Protein AF-0000000082424812 (afdb_homodimer)

Solvent-accessible surface area (backbone atoms only — not comparable to full-atom values): 15544 Å² total; per-residue (Å²): 129,51,74,66,54,50,52,52,51,52,52,46,50,52,44,50,51,42,37,75,72,56,29,23,52,43,46,39,51,84,74,60,92,63,51,82,79,46,77,66,57,49,31,40,35,18,38,88,68,40,31,41,32,30,42,77,46,77,36,74,59,84,58,73,43,76,41,52,38,69,60,49,52,45,47,50,49,41,12,55,24,36,54,33,44,37,31,36,36,37,30,42,52,87,50,69,52,27,32,28,57,50,88,73,54,44,73,46,98,89,52,26,31,48,49,36,60,67,51,47,68,71,62,28,40,47,48,69,57,54,53,50,54,61,69,61,61,66,75,49,72,73,72,103,130,53,77,68,56,50,53,53,51,52,52,48,52,51,45,50,51,42,37,75,71,54,29,24,52,42,45,38,53,84,74,60,92,63,54,83,78,44,77,67,55,48,33,39,35,17,38,88,67,41,32,41,31,31,43,78,45,77,36,75,59,85,57,74,43,76,42,53,37,68,60,50,54,47,48,49,49,40,12,57,25,35,56,33,45,36,30,36,35,38,30,42,53,87,50,70,52,27,31,28,56,51,87,73,55,46,72,46,96,89,51,27,32,49,49,35,59,67,50,48,67,72,62,28,40,48,47,67,55,55,52,49,55,62,69,61,61,67,75,48,73,71,72,103

Secondary structure (DSSP, 8-state):
--HHHHHHHHHHHHHHHHHHTT-EEEE----STTTTTS---SEEEEETTEEEEEEEEEESS---EEE-HHHHHHHHHHHHHTT-EEEEEEEETTSPPEEEEGGGPEEPTTS-EEE-HHHHHHH-EEHHHHHHHHHH--GGGTT-/--HHHHHHHHHHHHHHHHHHTT-EEEE----STTTTTS---SEEEEETTEEEEEEEEEESS---EEE-HHHHHHHHHHHHHTT-EEEEEEEETTSPPEEEEGGGPEEPTTS-EEE-HHHHHHH-EEHHHHHHHHHH--GGGTT-

Foldseek 3Di:
DDPVVVQLVVLVVVQVVLVVLPWDKDAWDPDDDCCVPAPGAGMWIDDPLEIEGEHEEEEQAAFKDKAAQVNLVRSVVVQVVSVYWYWYWYDYRPDAIWIAGSVPFDADPVNITIDHPVCRVVRTDGPVVVSVCRVPPDPCVVVD/DDPVVVQLVVLVVVQVVLVVLPWDKDAWDPDDDCCVVAPGAGMWIDDPLEIEGEHEEEEQAAFKDKAAQVNLVRSVVVQVVSVYWYWYWYDYRPDAIWIAGSVPFDADPVNITIDHPVCSVVRTDGPVVVSVCRVPPDPCVVVD

Radius of gyration: 19.92 Å; Cα contacts (8 Å, |Δi|>4): 526; chains: 2; bounding box: 49×56×51 Å

InterPro domains:
  IPR002732 Holliday junction resolvase Hjc [PF01870] (10-103)
  IPR011335 Restriction endonuclease type II-like [SSF52980] (9-123)
  IPR011856 tRNA endonuclease-like domain superfamily [G3DSA:3.40.1350.10] (1-143)
  IPR014428 Crossover junction endodeoxyribonuclease Hjc, archaeal [MF_01490] (3-139)
  IPR014428 Crossover junction endodeoxyribonuclease Hjc, archaeal [NF040854] (4-135)
  IPR014428 Crossover junction endodeoxyribonuclease Hjc, archaeal [PIRSF004985] (1-137)
  IPR014428 Crossover junction endodeoxyribonuclease Hjc, archaeal [PTHR39651] (1-142)

Nearest PDB structures (foldseek):
  2wcw-assembly2_C  TM=9.095E-01  e=3.632E-12  Archaeoglobus fulgidus
  2wcw-assembly1_B  TM=9.073E-01  e=2.995E-12  Archaeoglobus fulgidus
  2eo0-assembly2_A  TM=8.929E-01  e=8.372E-12  Sulfurisphaera tokodaii str. 7
  2wcz-assembly1_B  TM=9.215E-01  e=1.231E-11  Archaeoglobus fulgidus
  2wcz-assembly1_A  TM=8.606E-01  e=4.130E-12  Archaeoglobus fulgidus

Structure (mmCIF, N/CA/C/O backbone):
data_AF-0000000082424812-model_v1
#
loop_
_entity.id
_entity.type
_entity.pdbx_description
1 polymer 'Crossover junction endodeoxyribonuclease Hjc'
#
loop_
_atom_site.group_PDB
_atom_site.id
_atom_site.type_symbol
_atom_site.label_atom_id
_atom_site.label_alt_id
_atom_site.label_comp_id
_atom_site.label_asym_id
_atom_site.label_entity_id
_atom_site.label_seq_id
_atom_site.pdbx_PDB_ins_code
_atom_site.Cartn_x
_atom_site.Cartn_y
_atom_site.Cartn_z
_atom_site.occupancy
_atom_site.B_iso_or_equiv
_atom_site.auth_seq_id
_atom_site.auth_comp_id
_atom_site.auth_asym_id
_atom_site.auth_atom_id
_atom_site.pdbx_PDB_model_num
ATOM 1 N N . MET A 1 1 ? -20.613 -10.162 -14.554 1 57.06 1 MET A N 1
ATOM 2 C CA . MET A 1 1 ? -19.456 -9.408 -14.08 1 57.06 1 MET A CA 1
ATOM 3 C C . MET A 1 1 ? -18.331 -9.433 -15.11 1 57.06 1 MET A C 1
ATOM 5 O O . MET A 1 1 ? -18.057 -10.474 -15.71 1 57.06 1 MET A O 1
ATOM 9 N N . SER A 1 2 ? -17.735 -8.296 -15.568 1 57.98 2 SER A N 1
ATOM 10 C CA . SER A 1 2 ? -16.673 -8.205 -16.564 1 57.98 2 SER A CA 1
ATOM 11 C C . SER A 1 2 ? -15.387 -8.852 -16.062 1 57.98 2 SER A C 1
ATOM 13 O O . SER A 1 2 ? -15.226 -9.074 -14.86 1 57.98 2 SER A O 1
ATOM 15 N N . HIS A 1 3 ? -14.56 -9.32 -17.001 1 60.1 3 HIS A N 1
ATOM 16 C CA . HIS A 1 3 ? -13.27 -9.896 -16.638 1 60.1 3 HIS A CA 1
ATOM 17 C C . HIS A 1 3 ? -12.516 -8.993 -15.668 1 60.1 3 HIS A C 1
ATOM 19 O O . HIS A 1 3 ? -11.897 -9.476 -14.717 1 60.1 3 HIS A O 1
ATOM 25 N N . LYS A 1 4 ? -12.577 -7.72 -15.855 1 63.32 4 LYS A N 1
ATOM 26 C CA . LYS A 1 4 ? -11.914 -6.743 -14.996 1 63.32 4 LYS A CA 1
ATOM 27 C C . LYS A 1 4 ? -12.538 -6.723 -13.603 1 63.32 4 LYS A C 1
ATOM 29 O O . LYS A 1 4 ? -11.826 -6.664 -12.599 1 63.32 4 LYS A O 1
ATOM 34 N N . ALA A 1 5 ? -13.836 -6.811 -13.614 1 66.24 5 ALA A N 1
ATOM 35 C CA . ALA A 1 5 ? -14.585 -6.791 -12.36 1 66.24 5 ALA A CA 1
ATOM 36 C C . ALA A 1 5 ? -14.294 -8.037 -11.528 1 66.24 5 ALA A C 1
ATOM 38 O O . ALA A 1 5 ? -14.188 -7.962 -10.302 1 66.24 5 ALA A O 1
ATOM 39 N N . LYS A 1 6 ? -14.101 -9.143 -12.292 1 69.54 6 LYS A N 1
ATOM 40 C CA . LYS A 1 6 ? -13.796 -10.389 -11.595 1 69.54 6 LYS A CA 1
ATOM 41 C C . LYS A 1 6 ? -12.409 -10.338 -10.959 1 69.54 6 LYS A C 1
ATOM 43 O O . LYS A 1 6 ? -12.23 -10.758 -9.815 1 69.54 6 LYS A O 1
ATOM 48 N N . GLY A 1 7 ? -11.478 -9.821 -11.653 1 76.93 7 GLY A N 1
ATOM 49 C CA . GLY A 1 7 ? -10.132 -9.657 -11.126 1 76.93 7 GLY A CA 1
ATOM 50 C C . GLY A 1 7 ? -10.081 -8.795 -9.879 1 76.93 7 GLY A C 1
ATOM 51 O O . GLY A 1 7 ? -9.46 -9.171 -8.883 1 76.93 7 GLY A O 1
ATOM 52 N N . SER A 1 8 ? -10.842 -7.745 -9.912 1 81.6 8 SER A N 1
ATOM 53 C CA . SER A 1 8 ? -10.869 -6.824 -8.781 1 81.6 8 SER A CA 1
ATOM 54 C C . SER A 1 8 ? -11.503 -7.474 -7.555 1 81.6 8 SER A C 1
ATOM 56 O O . SER A 1 8 ? -11.073 -7.23 -6.425 1 81.6 8 SER A O 1
ATOM 58 N N . SER A 1 9 ? -12.434 -8.35 -7.781 1 88.33 9 SER A N 1
ATOM 59 C CA . SER A 1 9 ? -13.1 -9.042 -6.683 1 88.33 9 SER A CA 1
ATOM 60 C C . SER A 1 9 ? -12.15 -10.005 -5.979 1 88.33 9 SER A C 1
ATOM 62 O O . SER A 1 9 ? -12.157 -10.106 -4.75 1 88.33 9 SER A O 1
ATOM 64 N N . TYR A 1 10 ? -11.325 -10.665 -6.773 1 93.47 10 TYR A N 1
ATOM 65 C CA . TYR A 1 10 ? -10.383 -11.609 -6.182 1 93.47 10 TYR A CA 1
ATOM 66 C C . TYR A 1 10 ? -9.279 -10.879 -5.428 1 93.47 10 TYR A C 1
ATOM 68 O O . TYR A 1 10 ? -8.847 -11.324 -4.362 1 93.47 10 TYR A O 1
ATOM 76 N N . GLU A 1 11 ? -8.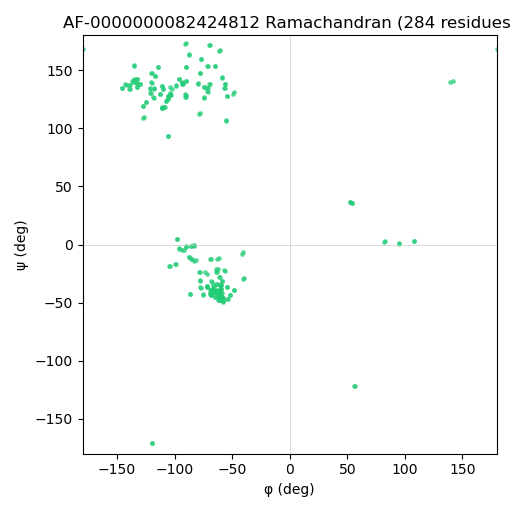843 -9.711 -5.952 1 93.42 11 GLU A N 1
ATOM 77 C CA . GLU A 1 11 ? -7.879 -8.888 -5.226 1 93.42 11 GLU A CA 1
ATOM 78 C C . GLU A 1 11 ? -8.426 -8.47 -3.864 1 93.42 11 GLU A C 1
ATOM 80 O O . GLU A 1 11 ? -7.713 -8.523 -2.86 1 93.42 11 GLU A O 1
ATOM 85 N N . ARG A 1 12 ? -9.649 -8.188 -3.877 1 92.97 12 ARG A N 1
ATOM 86 C CA . ARG A 1 12 ? -10.284 -7.75 -2.638 1 92.97 12 ARG A CA 1
ATOM 87 C C . ARG A 1 12 ? -10.368 -8.893 -1.633 1 92.97 12 ARG A C 1
ATOM 89 O O . ARG A 1 12 ? -10.122 -8.698 -0.441 1 92.97 12 ARG A O 1
ATOM 96 N N . LYS A 1 13 ? -10.711 -10.013 -2.095 1 94.07 13 LYS A N 1
ATOM 97 C CA . LYS A 1 13 ? -10.809 -11.176 -1.218 1 94.07 13 LYS A CA 1
ATOM 98 C C . LYS A 1 13 ? -9.46 -11.499 -0.58 1 94.07 13 LYS A C 1
ATOM 100 O O . LYS A 1 13 ? -9.383 -11.758 0.622 1 94.07 13 LYS A O 1
ATOM 105 N N . ILE A 1 14 ? -8.43 -11.451 -1.391 1 96.8 14 ILE A N 1
ATOM 106 C CA . ILE A 1 14 ? -7.096 -11.718 -0.863 1 96.8 14 ILE A CA 1
ATOM 107 C C . ILE A 1 14 ? -6.709 -10.631 0.137 1 96.8 14 ILE A C 1
ATOM 109 O O . ILE A 1 14 ? -6.204 -10.929 1.222 1 96.8 14 ILE A O 1
ATOM 113 N N . ALA A 1 15 ? -6.955 -9.412 -0.21 1 95.58 15 ALA A N 1
ATOM 114 C CA . ALA A 1 15 ? -6.623 -8.292 0.667 1 95.58 15 ALA A CA 1
ATOM 115 C C . ALA A 1 15 ? -7.356 -8.404 2.001 1 95.58 15 ALA A C 1
ATOM 117 O O . ALA A 1 15 ? -6.763 -8.197 3.062 1 95.58 15 ALA A O 1
ATOM 118 N N . ASN A 1 16 ? -8.625 -8.739 1.947 1 94.86 16 ASN A N 1
ATOM 119 C CA . ASN A 1 16 ? -9.402 -8.908 3.17 1 94.86 16 ASN A CA 1
ATOM 120 C C . ASN A 1 16 ? -8.853 -10.042 4.031 1 94.86 16 ASN A C 1
ATOM 122 O O . ASN A 1 16 ? -8.766 -9.913 5.253 1 94.86 16 ASN A O 1
ATOM 126 N N . TYR A 1 17 ? -8.57 -11.101 3.348 1 96.88 17 TYR A N 1
ATOM 127 C CA . TYR A 1 17 ? -7.993 -12.23 4.069 1 96.88 17 TYR A CA 1
ATOM 128 C C . TYR A 1 17 ? -6.706 -11.826 4.778 1 96.88 17 TYR A C 1
ATOM 130 O O . TYR A 1 17 ? -6.533 -12.101 5.968 1 96.88 17 TYR A O 1
ATOM 138 N N . LEU A 1 18 ? -5.758 -11.163 4.107 1 97.59 18 LEU A N 1
ATOM 139 C CA . LEU A 1 18 ? -4.482 -10.753 4.682 1 97.59 18 LEU A CA 1
ATOM 140 C C . LEU A 1 18 ? -4.695 -9.777 5.835 1 97.59 18 LEU A C 1
ATOM 142 O O . LEU A 1 18 ? -4.008 -9.856 6.856 1 97.59 18 LEU A O 1
ATOM 146 N N . TRP A 1 19 ? -5.613 -8.9 5.685 1 96.58 19 TRP A N 1
ATOM 147 C CA . TRP A 1 19 ? -5.941 -7.978 6.767 1 96.58 19 TRP A CA 1
ATOM 148 C C . TRP A 1 19 ? -6.402 -8.737 8.007 1 96.58 19 TRP A C 1
ATOM 150 O O . TRP A 1 19 ? -5.954 -8.451 9.12 1 96.58 19 TRP A O 1
ATOM 160 N N . GLU A 1 20 ? -7.286 -9.68 7.786 1 96.55 20 GLU A N 1
ATOM 161 C CA . GLU A 1 20 ? -7.797 -10.487 8.89 1 96.55 20 GLU A CA 1
ATOM 162 C C . GLU A 1 20 ? -6.675 -11.269 9.567 1 96.55 20 GLU A C 1
ATOM 164 O O . GLU A 1 20 ? -6.749 -11.562 10.762 1 96.55 20 GLU A O 1
ATOM 169 N N . GLU A 1 21 ? -5.67 -11.557 8.801 1 97.32 21 GLU A N 1
ATOM 170 C CA . GLU A 1 21 ? -4.539 -12.311 9.333 1 97.32 21 GLU A CA 1
ATOM 171 C C . GLU A 1 21 ? -3.526 -11.387 10.002 1 97.32 21 GLU A C 1
ATOM 173 O O . GLU A 1 21 ? -2.473 -11.838 10.459 1 97.32 21 GLU A O 1
ATOM 178 N N . GLY A 1 22 ? -3.755 -10.077 10.004 1 97.1 22 GLY A N 1
ATOM 179 C CA . GLY A 1 22 ? -2.94 -9.167 10.794 1 97.1 22 GLY A CA 1
ATOM 180 C C . GLY A 1 22 ? -2.009 -8.316 9.952 1 97.1 22 GLY A C 1
ATOM 181 O O . GLY A 1 22 ? -1.235 -7.518 10.486 1 97.1 22 GLY A O 1
ATOM 182 N N . PHE A 1 23 ? -2.082 -8.447 8.618 1 98.29 23 PHE A N 1
ATOM 183 C CA . PHE A 1 23 ? -1.242 -7.643 7.738 1 98.29 23 PHE A CA 1
ATOM 184 C C . PHE A 1 23 ? -1.792 -6.228 7.608 1 98.29 23 PHE A C 1
ATOM 186 O O . PHE A 1 23 ? -3.005 -6.019 7.682 1 98.29 23 PHE A O 1
ATOM 193 N N . ALA A 1 24 ? -0.907 -5.249 7.449 1 98 24 ALA A N 1
ATOM 194 C CA . ALA A 1 24 ? -1.283 -4.019 6.755 1 98 24 ALA A CA 1
ATOM 195 C C . ALA A 1 24 ? -1.379 -4.248 5.249 1 98 24 ALA A C 1
ATOM 197 O O . ALA A 1 24 ? -0.443 -4.76 4.631 1 98 24 ALA A O 1
ATOM 198 N N . VAL A 1 25 ? -2.506 -3.897 4.659 1 97.09 25 VAL A N 1
ATOM 199 C CA . VAL A 1 25 ? -2.688 -4.322 3.275 1 97.09 25 VAL A CA 1
ATOM 200 C C . VAL A 1 25 ? -3.314 -3.189 2.465 1 97.09 25 VAL A C 1
ATOM 202 O O . VAL A 1 25 ? -4.233 -2.514 2.936 1 97.09 25 VAL A O 1
ATOM 205 N N . LEU A 1 26 ? -2.804 -2.989 1.268 1 95.7 26 LEU A N 1
ATOM 206 C CA . LEU A 1 26 ? -3.375 -2.05 0.309 1 95.7 26 LEU A CA 1
ATOM 207 C C . LEU A 1 26 ? -3.495 -2.688 -1.072 1 95.7 26 LEU A C 1
ATOM 209 O O . LEU A 1 26 ? -2.613 -3.441 -1.49 1 95.7 26 LEU A O 1
ATOM 213 N N . ARG A 1 27 ? -4.579 -2.313 -1.684 1 94.05 27 ARG A N 1
ATOM 214 C CA . ARG A 1 27 ? -4.716 -2.632 -3.101 1 94.05 27 ARG A CA 1
ATOM 215 C C . ARG A 1 27 ? -4.29 -1.454 -3.971 1 94.05 27 ARG A C 1
ATOM 217 O O . ARG A 1 27 ? -4.513 -0.296 -3.61 1 94.05 27 ARG A O 1
ATOM 224 N N . GLY A 1 28 ? -3.654 -1.82 -5.061 1 89.63 28 GLY A N 1
ATOM 225 C CA . GLY A 1 28 ? -3.324 -0.778 -6.02 1 89.63 28 GLY A CA 1
ATOM 226 C C . GLY A 1 28 ? -4.535 -0.243 -6.761 1 89.63 28 GLY A C 1
ATOM 227 O O . GLY A 1 28 ? -5.375 -1.015 -7.227 1 89.63 28 GLY A O 1
ATOM 228 N N . CYS A 1 29 ? -4.656 1.049 -6.834 1 80.33 29 CYS A N 1
ATOM 229 C CA . CYS A 1 29 ? -5.734 1.675 -7.59 1 80.33 29 CYS A CA 1
ATOM 230 C C . CYS A 1 29 ? -5.422 1.681 -9.082 1 80.33 29 CYS A C 1
ATOM 232 O O . CYS A 1 29 ? -4.356 2.14 -9.496 1 80.33 29 CYS A O 1
ATOM 234 N N . SER A 1 30 ? -6.118 0.981 -9.823 1 64.1 30 SER A N 1
ATOM 235 C CA . SER A 1 30 ? -5.887 0.875 -11.259 1 64.1 30 SER A CA 1
ATOM 236 C C . SER A 1 30 ? -6.321 2.144 -11.985 1 64.1 30 SER A C 1
ATOM 238 O O . SER A 1 30 ? -6.011 2.328 -13.164 1 64.1 30 SER A O 1
ATOM 240 N N . SER A 1 31 ? -7.22 2.824 -11.309 1 58.48 31 SER A N 1
ATOM 241 C CA . SER A 1 31 ? -7.819 3.948 -12.02 1 58.48 31 SER A CA 1
ATOM 242 C C . SER A 1 31 ? -7.251 5.277 -11.532 1 58.48 31 SER A C 1
ATOM 244 O O . SER A 1 31 ? -6.635 5.341 -10.466 1 58.48 31 SER A O 1
ATOM 246 N N . GLY A 1 32 ? -6.886 6.252 -12.457 1 53.36 32 GLY A N 1
ATOM 247 C CA . GLY A 1 32 ? -6.553 7.648 -12.221 1 53.36 32 GLY A CA 1
ATOM 248 C C . GLY A 1 32 ? -5.385 8.133 -13.059 1 53.36 32 GLY A C 1
ATOM 249 O O . GLY A 1 32 ? -4.607 7.328 -13.574 1 53.36 32 GLY A O 1
ATOM 250 N N . GLY A 1 33 ? -5.452 9.256 -13.532 1 49.92 33 GLY A N 1
ATOM 251 C CA . GLY A 1 33 ? -4.584 9.917 -14.494 1 49.92 33 GLY A CA 1
ATOM 252 C C . GLY A 1 33 ? -3.112 9.626 -14.268 1 49.92 33 GLY A C 1
ATOM 253 O O . GLY A 1 33 ? -2.29 9.825 -15.165 1 49.92 33 GLY A O 1
ATOM 254 N N . GLY A 1 34 ? -2.576 9.34 -13.072 1 49.11 34 GLY A N 1
ATOM 255 C CA . GLY A 1 34 ? -1.164 9.277 -12.728 1 49.11 34 GLY A CA 1
ATOM 256 C C . GLY A 1 34 ? -0.587 7.878 -12.828 1 49.11 34 GLY A C 1
ATOM 257 O O . GLY A 1 34 ? 0.594 7.667 -12.549 1 49.11 34 GLY A O 1
ATOM 258 N N . VAL A 1 35 ? -1.525 6.817 -13.148 1 54.44 35 VAL A N 1
ATOM 259 C CA . VAL A 1 35 ? -1.115 5.417 -13.177 1 54.44 35 VAL A CA 1
ATOM 260 C C . VAL A 1 35 ? -0.075 5.206 -14.274 1 54.44 35 VAL A C 1
ATOM 262 O O . VAL A 1 35 ? 0.813 4.36 -14.142 1 54.44 35 VAL A O 1
ATOM 265 N N . ARG A 1 36 ? 0.012 6.246 -15.083 1 62.6 36 ARG A N 1
ATOM 266 C CA . ARG A 1 36 ? 0.956 6.024 -16.174 1 62.6 36 ARG A CA 1
ATOM 267 C C . ARG A 1 36 ? 2.389 6.28 -15.719 1 62.6 36 ARG A C 1
ATOM 269 O O . ARG A 1 36 ? 3.337 5.776 -16.324 1 62.6 36 ARG A O 1
ATOM 276 N N . ARG A 1 37 ? 2.5 6.919 -14.541 1 72.71 37 ARG A N 1
ATOM 277 C CA . ARG A 1 37 ? 3.849 7.346 -14.184 1 72.71 37 ARG A CA 1
ATOM 278 C C . ARG A 1 37 ? 4.492 6.369 -13.205 1 72.71 37 ARG A C 1
ATOM 280 O O . ARG A 1 37 ? 5.719 6.301 -13.104 1 72.71 37 ARG A O 1
ATOM 287 N N . ARG A 1 38 ? 3.594 5.547 -12.615 1 82.76 38 ARG A N 1
ATOM 288 C CA . ARG A 1 38 ? 4.131 4.631 -11.614 1 82.76 38 ARG A CA 1
ATOM 289 C C . ARG A 1 38 ? 3.557 3.229 -11.791 1 82.76 38 ARG A C 1
ATOM 291 O O . ARG A 1 38 ? 2.435 3.069 -12.275 1 82.76 38 ARG A O 1
ATOM 298 N N . TYR A 1 39 ? 4.365 2.288 -11.582 1 88.2 39 TYR A N 1
ATOM 299 C CA . TYR A 1 39 ? 3.819 0.937 -11.505 1 88.2 39 TYR A CA 1
ATOM 300 C C . TYR A 1 39 ? 2.991 0.755 -10.239 1 88.2 39 TYR A C 1
ATOM 302 O O . TYR A 1 39 ? 3.373 1.228 -9.166 1 88.2 39 TYR A O 1
ATOM 310 N N . VAL A 1 40 ? 1.948 0.126 -10.404 1 92.76 40 VAL A N 1
ATOM 311 C CA . VAL A 1 40 ? 1.055 -0.159 -9.286 1 92.76 40 VAL A CA 1
ATOM 312 C C . VAL A 1 40 ? 0.76 -1.656 -9.229 1 92.76 40 VAL A C 1
ATOM 314 O O . VAL A 1 40 ? 0.036 -2.185 -10.076 1 92.76 40 VAL A O 1
ATOM 317 N N . PRO A 1 41 ? 1.31 -2.318 -8.229 1 95.39 41 PRO A N 1
ATOM 318 C CA . PRO A 1 41 ? 0.942 -3.727 -8.075 1 95.39 41 PRO A CA 1
ATOM 319 C C . PRO A 1 41 ? -0.505 -3.913 -7.622 1 95.39 41 PRO A C 1
ATOM 321 O O . PRO A 1 41 ? -1.17 -2.941 -7.254 1 95.39 41 PRO A O 1
ATOM 324 N N . ASP A 1 42 ? -0.933 -5.139 -7.631 1 95.48 42 ASP A N 1
ATOM 325 C CA . ASP A 1 42 ? -2.317 -5.409 -7.255 1 95.48 42 ASP A CA 1
ATOM 326 C C . ASP A 1 42 ? -2.508 -5.293 -5.744 1 95.48 42 ASP A C 1
ATOM 328 O O . ASP A 1 42 ? -3.501 -4.728 -5.28 1 95.48 42 ASP A O 1
ATOM 332 N N . ILE A 1 43 ? -1.543 -5.854 -4.983 1 96.74 43 ILE A N 1
ATOM 333 C CA . ILE A 1 43 ? -1.638 -5.87 -3.527 1 96.74 43 ILE A CA 1
ATOM 334 C C . ILE A 1 43 ? -0.254 -5.659 -2.917 1 96.74 43 ILE A C 1
ATOM 336 O O . ILE A 1 43 ? 0.732 -6.233 -3.386 1 96.74 43 ILE A O 1
ATOM 340 N N . VAL A 1 44 ? -0.134 -4.896 -1.937 1 98.19 44 VAL A N 1
ATOM 341 C CA . VAL A 1 44 ? 1.017 -4.823 -1.044 1 98.19 44 VAL A CA 1
ATOM 342 C C . VAL A 1 44 ? 0.58 -5.122 0.388 1 98.19 44 VAL A C 1
ATOM 344 O O . VAL A 1 44 ? -0.416 -4.573 0.867 1 98.19 44 VAL A O 1
ATOM 347 N N . ALA A 1 45 ? 1.278 -5.998 1.038 1 98.43 45 ALA A N 1
ATOM 348 C CA . ALA A 1 45 ? 0.965 -6.398 2.408 1 98.43 45 ALA A CA 1
ATOM 349 C C . ALA A 1 45 ? 2.23 -6.479 3.258 1 98.43 45 ALA A C 1
ATOM 351 O O . ALA A 1 45 ? 3.27 -6.948 2.792 1 98.43 45 ALA A O 1
ATOM 352 N N . THR A 1 46 ? 2.146 -6.042 4.464 1 98.39 46 THR A N 1
ATOM 353 C CA . THR A 1 46 ? 3.302 -6.04 5.354 1 98.39 46 THR A CA 1
ATOM 354 C C . THR A 1 46 ? 2.934 -6.611 6.72 1 98.39 46 THR A C 1
ATOM 356 O O . THR A 1 46 ? 1.872 -6.299 7.264 1 98.39 46 THR A O 1
ATOM 359 N N . ILE A 1 47 ? 3.819 -7.459 7.201 1 97.66 47 ILE A N 1
ATOM 360 C CA . ILE A 1 47 ? 3.7 -7.955 8.568 1 97.66 47 ILE A CA 1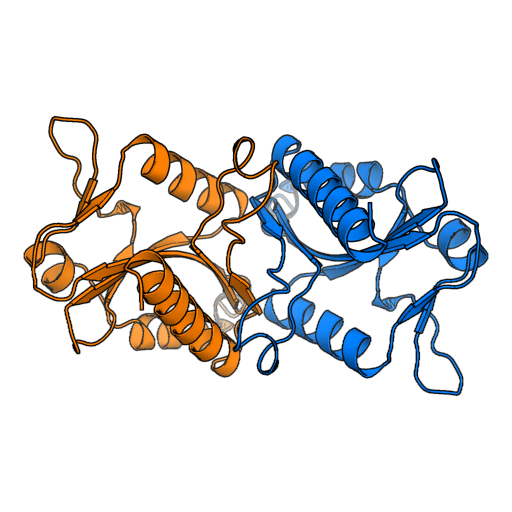
ATOM 361 C C . ILE A 1 47 ? 5.091 -8.162 9.164 1 97.66 47 ILE A C 1
ATOM 363 O O . ILE A 1 47 ? 5.989 -8.679 8.496 1 97.66 47 ILE A O 1
ATOM 367 N N . ASN A 1 48 ? 5.269 -7.701 10.399 1 95.03 48 ASN A N 1
ATOM 368 C CA . ASN A 1 48 ? 6.513 -7.936 11.124 1 95.03 48 ASN A CA 1
ATOM 369 C C . ASN A 1 48 ? 7.726 -7.467 10.325 1 95.03 48 ASN A C 1
ATOM 371 O O . ASN A 1 48 ? 8.743 -8.161 10.268 1 95.03 48 ASN A O 1
ATOM 375 N N . GLY A 1 49 ? 7.503 -6.398 9.624 1 95.2 49 GLY A N 1
ATOM 376 C CA . GLY A 1 49 ? 8.608 -5.803 8.889 1 95.2 49 GLY A CA 1
ATOM 377 C C . GLY A 1 49 ? 8.862 -6.47 7.551 1 95.2 49 GLY A C 1
ATOM 378 O O . GLY A 1 49 ? 9.797 -6.104 6.836 1 95.2 49 GLY A O 1
ATOM 379 N N . LYS A 1 50 ? 8.046 -7.441 7.189 1 97.33 50 LYS A N 1
ATOM 380 C CA . LYS A 1 50 ? 8.166 -8.129 5.907 1 97.33 50 LYS A CA 1
ATOM 381 C C . LYS A 1 50 ? 7.087 -7.667 4.932 1 97.33 50 LYS A C 1
ATOM 383 O O . LYS A 1 50 ? 5.901 -7.66 5.267 1 97.33 50 LYS A O 1
ATOM 388 N N . THR A 1 51 ? 7.503 -7.319 3.76 1 98.47 51 THR A N 1
ATOM 389 C CA . THR A 1 51 ? 6.568 -6.77 2.784 1 98.47 51 THR A CA 1
ATOM 390 C C . THR A 1 51 ? 6.389 -7.728 1.61 1 98.47 51 THR A C 1
ATOM 392 O O . THR A 1 51 ? 7.37 -8.193 1.026 1 98.47 51 THR A O 1
ATOM 395 N N . LEU A 1 52 ? 5.131 -8.005 1.303 1 98.77 52 LEU A N 1
ATOM 396 C CA . LEU A 1 52 ? 4.744 -8.78 0.129 1 98.77 52 LEU A CA 1
ATOM 397 C C . LEU A 1 52 ? 4.21 -7.869 -0.972 1 98.77 52 LEU A C 1
ATOM 399 O O . LEU A 1 52 ? 3.345 -7.027 -0.72 1 98.77 52 LEU A O 1
ATOM 403 N N . VAL A 1 53 ? 4.708 -7.994 -2.148 1 98.75 53 VAL A N 1
ATOM 404 C CA . VAL A 1 53 ? 4.187 -7.348 -3.349 1 98.75 53 VAL A CA 1
ATOM 405 C C . VAL A 1 53 ? 3.579 -8.397 -4.277 1 98.75 53 VAL A C 1
ATOM 407 O O . VAL A 1 53 ? 4.289 -9.262 -4.795 1 98.75 53 VAL A O 1
ATOM 410 N N . ILE A 1 54 ? 2.244 -8.3 -4.54 1 98.68 54 ILE A N 1
ATOM 411 C CA . ILE A 1 54 ? 1.565 -9.457 -5.112 1 98.68 54 ILE A CA 1
ATOM 412 C C . ILE A 1 54 ? 0.864 -9.056 -6.408 1 98.68 54 ILE A C 1
ATOM 414 O O . ILE A 1 54 ? 0.075 -8.108 -6.427 1 98.68 54 ILE A O 1
ATOM 418 N N . GLU A 1 55 ? 1.175 -9.681 -7.463 1 97.78 55 GLU A N 1
ATOM 419 C CA . GLU A 1 55 ? 0.399 -9.695 -8.699 1 97.78 55 GLU A CA 1
ATOM 420 C C . GLU A 1 55 ? -0.609 -10.841 -8.704 1 97.78 55 GLU A C 1
ATOM 422 O O . GLU A 1 55 ? -0.245 -11.996 -8.476 1 97.78 55 GLU A O 1
ATOM 427 N N . VAL A 1 56 ? -1.888 -10.562 -8.955 1 97.6 56 VAL A N 1
ATOM 428 C CA . VAL A 1 56 ? -2.95 -11.554 -8.828 1 97.6 56 VAL A CA 1
ATOM 429 C C . VAL A 1 56 ? -3.414 -11.994 -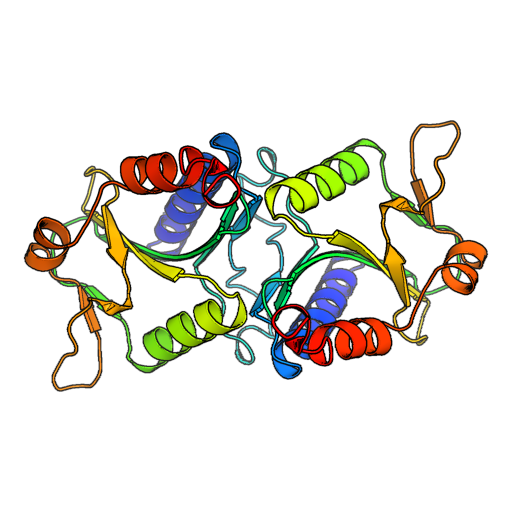10.215 1 97.6 56 VAL A C 1
ATOM 431 O O . VAL A 1 56 ? -3.742 -11.159 -11.061 1 97.6 56 VAL A O 1
ATOM 434 N N . LYS A 1 57 ? -3.447 -13.291 -10.475 1 96.83 57 LYS A N 1
ATOM 435 C CA . LYS A 1 57 ? -3.878 -13.877 -11.741 1 96.83 57 LYS A CA 1
ATOM 436 C C . LYS A 1 57 ? -4.949 -14.941 -11.518 1 96.83 57 LYS A C 1
ATOM 438 O O . LYS A 1 57 ? -4.717 -15.924 -10.811 1 96.83 57 LYS A O 1
ATOM 443 N N . TYR A 1 58 ? -6.046 -14.722 -12.06 1 95.77 58 TYR A N 1
ATOM 444 C CA . TYR A 1 58 ? -7.138 -15.688 -12.03 1 95.77 58 TYR A CA 1
ATOM 445 C C . TYR A 1 58 ? -7.506 -16.139 -13.438 1 95.77 58 TYR A C 1
ATOM 447 O O . TYR A 1 58 ? -7.585 -15.321 -14.358 1 95.77 58 TYR A O 1
ATOM 455 N N . ARG A 1 59 ? -7.652 -17.394 -13.563 1 94.83 59 ARG A N 1
ATOM 456 C CA . ARG A 1 59 ? -8.21 -17.977 -14.779 1 94.83 59 ARG A CA 1
ATOM 457 C C . ARG A 1 59 ? -9.278 -19.014 -14.448 1 94.83 59 ARG A C 1
ATOM 459 O O . ARG A 1 59 ? -9.11 -19.812 -13.524 1 94.83 59 ARG A O 1
ATOM 466 N N . ALA A 1 60 ? -10.369 -19.006 -15.229 1 94.82 60 ALA A N 1
ATOM 467 C CA . ALA A 1 60 ? -11.449 -19.961 -14.998 1 94.82 60 ALA A CA 1
ATOM 468 C C . ALA A 1 60 ? -10.986 -21.39 -15.269 1 94.82 60 ALA A C 1
ATOM 470 O O . ALA A 1 60 ? -11.366 -22.319 -14.552 1 94.82 60 ALA A O 1
ATOM 471 N N . ARG A 1 61 ? -10.18 -21.545 -16.322 1 95.87 61 ARG A N 1
ATOM 472 C CA . ARG A 1 61 ? -9.645 -22.852 -16.692 1 95.87 61 ARG A CA 1
ATOM 473 C C . A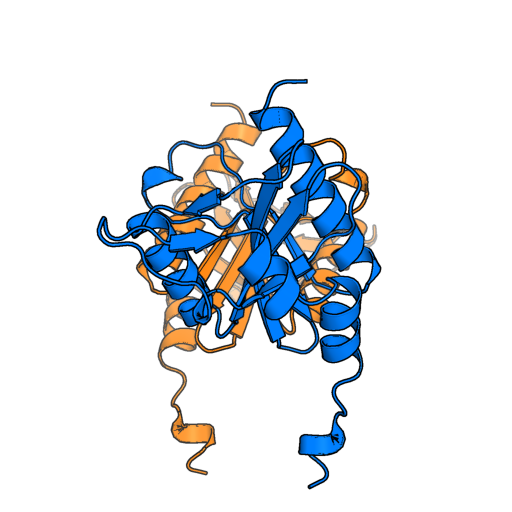RG A 1 61 ? -8.121 -22.853 -16.648 1 95.87 61 ARG A C 1
ATOM 475 O O . ARG A 1 61 ? -7.485 -21.846 -16.965 1 95.87 61 ARG A O 1
ATOM 482 N N . GLU A 1 62 ? -7.671 -23.995 -16.309 1 96.34 62 GLU A N 1
ATOM 483 C CA . GLU A 1 62 ? -6.221 -24.144 -16.23 1 96.34 62 GLU A CA 1
ATOM 484 C C . GLU A 1 62 ? -5.556 -23.785 -17.556 1 96.34 62 GLU A C 1
ATOM 486 O O . GLU A 1 62 ? -6.055 -24.144 -18.624 1 96.34 62 GLU A O 1
ATOM 491 N N . GLY A 1 63 ? -4.507 -23.039 -17.609 1 97.22 63 GLY A N 1
ATOM 492 C CA . GLY A 1 63 ? -3.733 -22.613 -18.764 1 97.22 63 GLY A CA 1
ATOM 493 C C . GLY A 1 63 ? -2.555 -21.728 -18.4 1 97.22 63 GLY A C 1
ATOM 494 O O . GLY A 1 63 ? -2.395 -21.345 -17.239 1 97.22 63 GLY A O 1
ATOM 495 N N . THR A 1 64 ? -1.749 -21.555 -19.383 1 97.15 64 THR A N 1
ATOM 496 C CA . THR A 1 64 ? -0.573 -20.719 -19.167 1 97.15 64 THR A CA 1
ATOM 497 C C . THR A 1 64 ? -0.961 -19.244 -19.111 1 97.15 64 THR A C 1
ATOM 499 O O . THR A 1 64 ? -1.767 -18.778 -19.918 1 97.15 64 THR A O 1
ATOM 502 N N . ILE A 1 65 ? -0.409 -18.501 -18.147 1 96.53 65 ILE A N 1
ATOM 503 C CA . ILE A 1 65 ? -0.577 -17.058 -18.018 1 96.53 65 ILE A CA 1
ATOM 504 C C . ILE A 1 65 ? 0.746 -16.356 -18.318 1 96.53 65 ILE A C 1
ATOM 506 O O . ILE A 1 65 ? 1.803 -16.781 -17.847 1 96.53 65 ILE A O 1
ATOM 510 N N . TYR A 1 66 ? 0.666 -15.316 -19.065 1 96.92 66 TYR A N 1
ATOM 511 C CA . TYR A 1 66 ? 1.874 -14.571 -19.401 1 96.92 66 TYR A CA 1
ATOM 512 C C . TYR A 1 66 ? 1.886 -13.211 -18.713 1 96.92 66 TYR A C 1
ATOM 514 O O . TYR A 1 66 ? 0.858 -12.532 -18.649 1 96.92 66 TYR A O 1
ATOM 522 N N . ILE A 1 67 ? 2.953 -12.898 -18.167 1 96.61 67 ILE A N 1
ATOM 523 C CA . ILE A 1 67 ? 3.213 -11.558 -17.652 1 96.61 67 ILE A CA 1
ATOM 524 C C . ILE A 1 67 ? 4.208 -10.84 -18.561 1 96.61 67 ILE A C 1
ATOM 526 O O . ILE A 1 67 ? 5.33 -11.312 -18.76 1 96.61 67 ILE A O 1
ATOM 530 N N . GLU A 1 68 ? 3.797 -9.733 -19.029 1 96.56 68 GLU A N 1
ATOM 531 C CA . GLU A 1 68 ? 4.663 -8.969 -19.922 1 96.56 68 GLU A CA 1
ATOM 532 C C . GLU A 1 68 ? 5.979 -8.609 -19.24 1 96.56 68 GLU A C 1
ATOM 534 O O . GLU A 1 68 ? 5.996 -8.256 -18.059 1 96.56 68 GLU A O 1
ATOM 539 N N . GLY A 1 69 ? 7.008 -8.626 -19.982 1 96.6 69 GLY A N 1
ATOM 540 C CA . GLY A 1 69 ? 8.339 -8.368 -19.456 1 96.6 69 GLY A CA 1
ATOM 541 C C . GLY A 1 69 ? 8.436 -7.061 -18.693 1 96.6 69 GLY A C 1
ATOM 542 O O . GLY A 1 69 ? 9.01 -7.013 -17.603 1 96.6 69 GLY A O 1
ATOM 543 N N . ASP A 1 70 ? 7.888 -6 -19.293 1 95.23 70 ASP A N 1
ATOM 544 C CA . ASP A 1 70 ? 7.943 -4.69 -18.653 1 95.23 70 ASP A CA 1
ATOM 545 C C . ASP A 1 70 ? 7.204 -4.7 -17.317 1 95.23 70 ASP A C 1
ATOM 547 O O . ASP A 1 70 ? 7.685 -4.137 -16.331 1 95.23 70 ASP A O 1
ATOM 551 N N . LYS A 1 71 ? 6.037 -5.308 -17.278 1 94.91 71 LYS A N 1
ATOM 552 C CA . LYS A 1 71 ? 5.272 -5.416 -16.039 1 94.91 71 LYS A CA 1
ATOM 553 C C . LYS A 1 71 ? 6.04 -6.211 -14.986 1 94.91 71 LYS A C 1
ATOM 555 O O . LYS A 1 71 ? 6.056 -5.84 -13.811 1 94.91 71 LYS A O 1
ATOM 560 N N . TYR A 1 72 ? 6.652 -7.235 -15.431 1 96.88 72 TYR A N 1
ATOM 561 C CA . TYR A 1 72 ? 7.46 -8.065 -14.545 1 96.88 72 TYR A CA 1
ATOM 562 C C . TYR A 1 72 ? 8.615 -7.267 -13.952 1 96.88 72 TYR A C 1
ATOM 564 O O . TYR A 1 72 ? 8.856 -7.316 -12.744 1 96.88 72 TYR A O 1
ATOM 572 N N . ALA A 1 73 ? 9.321 -6.565 -14.752 1 97.18 73 ALA A N 1
ATOM 573 C CA . ALA A 1 73 ? 10.451 -5.76 -14.293 1 97.18 73 ALA A CA 1
ATOM 574 C C . ALA A 1 73 ? 10.001 -4.709 -13.283 1 97.18 73 ALA A C 1
ATOM 576 O O . ALA A 1 73 ? 10.683 -4.468 -12.284 1 97.18 73 ALA A O 1
ATOM 577 N N . ARG A 1 74 ? 8.884 -4.156 -13.511 1 96.7 74 ARG A N 1
ATOM 578 C CA . ARG A 1 74 ? 8.358 -3.121 -12.628 1 96.7 74 ARG A CA 1
ATOM 579 C C . ARG A 1 74 ? 7.896 -3.715 -11.301 1 96.7 74 ARG A C 1
ATOM 581 O O . ARG A 1 74 ? 8.032 -3.084 -10.251 1 96.7 74 ARG A O 1
ATOM 588 N N . LEU A 1 75 ? 7.34 -4.927 -11.374 1 97.63 75 LEU A N 1
ATOM 589 C CA . LEU A 1 75 ? 6.976 -5.651 -10.161 1 97.63 75 LEU A CA 1
ATOM 590 C C . LEU A 1 75 ? 8.197 -5.875 -9.275 1 97.63 75 LEU A C 1
ATOM 592 O O . LEU A 1 75 ? 8.154 -5.604 -8.073 1 97.63 75 LEU A O 1
ATOM 596 N N . LEU A 1 76 ? 9.278 -6.283 -9.832 1 98.23 76 LEU A N 1
ATOM 597 C CA . LEU A 1 76 ? 10.506 -6.531 -9.085 1 98.23 76 LEU A CA 1
ATOM 598 C C . LEU A 1 76 ? 11.09 -5.228 -8.55 1 98.23 76 LEU A C 1
ATOM 600 O O . LEU A 1 76 ? 11.62 -5.191 -7.437 1 98.23 76 LEU A O 1
ATOM 604 N N . GLU A 1 77 ? 11.018 -4.268 -9.383 1 97.79 77 GLU A N 1
ATOM 605 C CA . GLU A 1 77 ? 11.522 -2.971 -8.942 1 97.79 77 GLU A CA 1
ATOM 606 C C . GLU A 1 77 ? 10.748 -2.462 -7.73 1 97.79 77 GLU A C 1
ATOM 608 O O . GLU A 1 77 ? 11.342 -1.954 -6.776 1 97.79 77 GLU A O 1
ATOM 613 N N . PHE A 1 78 ? 9.446 -2.582 -7.786 1 98.13 78 PHE A N 1
ATOM 614 C CA . PHE A 1 78 ? 8.628 -2.171 -6.651 1 98.13 78 PHE A CA 1
ATOM 615 C C . PHE A 1 78 ? 9.028 -2.931 -5.392 1 98.13 78 PHE A C 1
ATOM 617 O O . PHE A 1 78 ? 9.188 -2.335 -4.325 1 98.13 78 PHE A O 1
ATOM 624 N N . ALA A 1 79 ? 9.173 -4.184 -5.559 1 98.59 79 ALA A N 1
ATOM 625 C CA . ALA A 1 79 ? 9.54 -5.014 -4.415 1 98.59 79 ALA A CA 1
ATOM 626 C C . ALA A 1 79 ? 10.897 -4.601 -3.851 1 98.59 79 ALA A C 1
ATOM 628 O O . ALA A 1 79 ? 11.076 -4.533 -2.633 1 98.59 79 ALA A O 1
ATOM 629 N N . ARG A 1 80 ? 11.793 -4.343 -4.689 1 98.08 80 ARG A N 1
ATOM 630 C CA . ARG A 1 80 ? 13.113 -3.9 -4.253 1 98.08 80 ARG A CA 1
ATOM 631 C C . ARG A 1 80 ? 13.022 -2.598 -3.465 1 98.08 80 ARG A C 1
ATOM 633 O O . ARG A 1 80 ? 13.59 -2.484 -2.377 1 98.08 80 ARG A O 1
ATOM 640 N N . ARG A 1 81 ? 12.285 -1.664 -4.019 1 97.82 81 ARG A N 1
ATOM 641 C CA . ARG A 1 81 ? 12.119 -0.382 -3.341 1 97.82 81 ARG A CA 1
ATOM 642 C C . ARG A 1 81 ? 11.473 -0.566 -1.972 1 97.82 81 ARG A C 1
ATOM 644 O O . ARG A 1 81 ? 11.8 0.152 -1.025 1 97.82 81 ARG A O 1
ATOM 651 N N . ALA A 1 82 ? 10.56 -1.541 -1.857 1 98.16 82 ALA A N 1
ATOM 652 C CA . ALA A 1 82 ? 9.804 -1.782 -0.631 1 98.16 82 ALA A CA 1
ATOM 653 C C . ALA A 1 82 ? 10.602 -2.641 0.345 1 98.16 82 ALA A C 1
ATOM 655 O O . ALA A 1 82 ? 10.125 -2.955 1.439 1 98.16 82 ALA A O 1
ATOM 656 N N . SER A 1 83 ? 11.825 -3.032 -0.068 1 97.82 83 SER A N 1
ATOM 657 C CA . SER A 1 83 ? 12.57 -4.02 0.706 1 97.82 83 SER A CA 1
ATOM 658 C C . SER A 1 83 ? 11.727 -5.264 0.971 1 97.82 83 SER A C 1
ATOM 660 O O . SER A 1 83 ? 11.741 -5.805 2.078 1 97.82 83 SER A O 1
ATO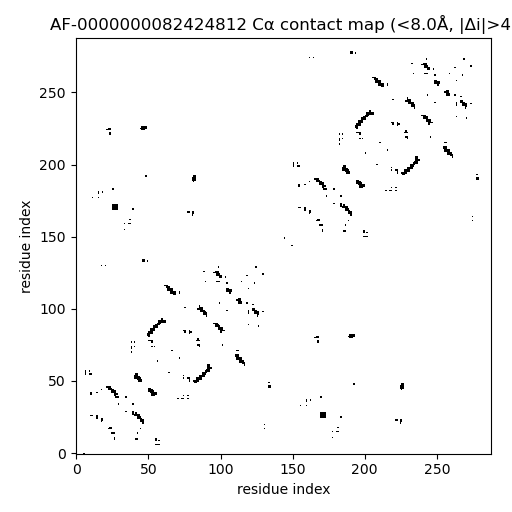M 662 N N . GLY A 1 84 ? 10.936 -5.582 -0.067 1 98.24 84 GLY A N 1
ATOM 663 C CA . GLY A 1 84 ? 10.021 -6.707 0.047 1 98.24 84 GLY A CA 1
ATOM 664 C C . GLY A 1 84 ? 10.283 -7.794 -0.978 1 98.24 84 GLY A C 1
ATOM 665 O O . GLY A 1 84 ? 11.341 -7.817 -1.611 1 98.24 84 GLY A O 1
ATOM 666 N N . ALA A 1 85 ? 9.36 -8.725 -1.03 1 98.55 85 ALA A N 1
ATOM 667 C CA . ALA A 1 85 ? 9.426 -9.836 -1.977 1 98.55 85 ALA A CA 1
ATOM 668 C C . ALA A 1 85 ? 8.21 -9.843 -2.899 1 98.55 85 ALA A C 1
ATOM 670 O O . ALA A 1 85 ? 7.085 -9.599 -2.456 1 98.55 85 ALA A O 1
ATOM 671 N N . ALA A 1 86 ? 8.504 -10.134 -4.139 1 98.78 86 ALA A N 1
ATOM 672 C CA . ALA A 1 86 ? 7.444 -10.167 -5.144 1 98.78 86 ALA A CA 1
ATOM 673 C C . ALA A 1 86 ? 6.887 -11.578 -5.308 1 98.78 86 ALA A C 1
ATOM 675 O O . ALA A 1 86 ? 7.643 -12.552 -5.33 1 98.78 86 ALA A O 1
ATOM 676 N N . TYR A 1 87 ? 5.574 -11.636 -5.423 1 98.8 87 TYR A N 1
ATOM 677 C CA . TYR A 1 87 ? 4.894 -12.909 -5.639 1 98.8 87 TYR A CA 1
ATOM 678 C C . TYR A 1 87 ? 3.831 -12.782 -6.724 1 98.8 87 TYR A C 1
ATOM 680 O O . TYR A 1 87 ? 3.293 -11.696 -6.95 1 98.8 87 TYR A O 1
ATOM 688 N N . VAL A 1 88 ? 3.548 -13.855 -7.352 1 98.62 88 VAL A N 1
ATOM 689 C CA . VAL A 1 88 ? 2.364 -14.006 -8.191 1 98.62 88 VAL A CA 1
ATOM 690 C C . VAL A 1 88 ? 1.384 -14.976 -7.534 1 98.62 88 VAL A C 1
ATOM 692 O O . VAL A 1 88 ? 1.735 -16.124 -7.248 1 98.62 88 VAL A O 1
ATOM 695 N N . ALA A 1 89 ? 0.285 -14.522 -7.233 1 98.72 89 ALA A N 1
ATOM 696 C CA . ALA A 1 89 ? -0.802 -15.371 -6.752 1 98.72 89 ALA A CA 1
ATOM 697 C C . ALA A 1 89 ? -1.667 -15.862 -7.909 1 98.72 89 ALA A C 1
ATOM 699 O O . ALA A 1 89 ? -2.171 -15.061 -8.7 1 98.72 89 ALA A O 1
ATOM 700 N N . VAL A 1 90 ? -1.882 -17.149 -7.942 1 98.39 90 VAL A N 1
ATOM 701 C CA . VAL A 1 90 ? -2.592 -17.734 -9.075 1 98.39 90 VAL A CA 1
ATOM 702 C C . VAL A 1 90 ? -3.718 -18.634 -8.571 1 98.39 90 VAL A C 1
ATOM 704 O O . VAL A 1 90 ? -3.536 -19.389 -7.613 1 98.39 90 VAL A O 1
ATOM 707 N N . LYS A 1 91 ? -4.749 -18.527 -9.188 1 97.32 91 LYS A N 1
ATOM 708 C CA . LYS A 1 91 ? -5.881 -19.41 -8.929 1 97.32 91 LYS A CA 1
ATOM 709 C C . LYS A 1 91 ? -6.556 -19.836 -10.23 1 97.32 91 LYS A C 1
ATOM 711 O O . LYS A 1 91 ? -6.84 -19 -11.09 1 97.32 91 LYS A O 1
ATOM 716 N N . TYR A 1 92 ? -6.861 -21.171 -10.392 1 97.01 92 TYR A N 1
ATOM 717 C CA . TYR A 1 92 ? -7.643 -21.714 -11.497 1 97.01 92 TYR A CA 1
ATOM 718 C C . TYR A 1 92 ? -9.018 -22.166 -11.023 1 97.01 92 TYR A C 1
ATOM 720 O O . TYR A 1 92 ? -9.129 -23.074 -10.195 1 97.01 92 TYR A O 1
ATOM 728 N N . GLY A 1 93 ? -10.011 -21.544 -11.572 1 94.93 93 GLY A N 1
ATOM 729 C CA . GLY A 1 93 ? -11.366 -21.92 -11.198 1 94.93 93 GLY A CA 1
ATOM 730 C C . GLY A 1 93 ? -11.62 -21.828 -9.705 1 94.93 93 GLY A C 1
ATOM 731 O O . GLY A 1 93 ? -11.386 -20.783 -9.094 1 94.93 93 GLY A O 1
ATOM 732 N N . SER A 1 94 ? -11.991 -22.893 -9.103 1 95.74 94 SER A N 1
ATOM 733 C CA . SER A 1 94 ? -12.354 -22.915 -7.69 1 95.74 94 SER A CA 1
ATOM 734 C C . SER A 1 94 ? -11.189 -23.389 -6.827 1 95.74 94 SER A C 1
ATOM 736 O O . SER A 1 94 ? -11.344 -23.585 -5.62 1 95.74 94 SER A O 1
ATOM 738 N N . ASP A 1 95 ? -10.056 -23.601 -7.46 1 96.02 95 ASP A N 1
ATOM 739 C CA . ASP A 1 95 ? -8.888 -24.049 -6.709 1 96.02 95 ASP A CA 1
ATOM 740 C C . ASP A 1 95 ? -8.492 -23.025 -5.646 1 96.02 95 ASP A C 1
ATOM 742 O O . ASP A 1 95 ? -8.975 -21.891 -5.659 1 96.02 95 ASP A O 1
ATOM 746 N N . LYS A 1 96 ? -7.665 -23.486 -4.816 1 97.14 96 LYS A N 1
ATOM 747 C CA . LYS A 1 96 ? -7.088 -22.571 -3.836 1 97.14 96 LYS A CA 1
ATOM 748 C C . LYS A 1 96 ? -6.006 -21.7 -4.467 1 97.14 96 LYS A C 1
ATOM 750 O O . LYS A 1 96 ? -5.459 -22.044 -5.517 1 97.14 96 LYS A O 1
ATOM 755 N N . TRP A 1 97 ? -5.735 -20.633 -3.827 1 98.5 97 TRP A N 1
ATOM 756 C CA . TRP A 1 97 ? -4.67 -19.745 -4.28 1 98.5 97 TRP A CA 1
ATOM 757 C C . TRP A 1 97 ? -3.3 -20.37 -4.041 1 98.5 97 TRP A C 1
ATOM 759 O O . TRP A 1 97 ? -3.025 -20.881 -2.953 1 98.5 97 TRP A O 1
ATOM 769 N N . ARG A 1 98 ? -2.449 -20.291 -5.006 1 98.7 98 ARG A N 1
ATOM 770 C CA . ARG A 1 98 ? -1.03 -20.616 -4.903 1 98.7 98 ARG A CA 1
ATOM 771 C C . ARG A 1 98 ? -0.166 -19.389 -5.176 1 98.7 98 ARG A C 1
ATOM 773 O O . ARG A 1 98 ? -0.497 -18.569 -6.035 1 98.7 98 ARG A O 1
ATOM 780 N N . VAL A 1 99 ? 0.926 -19.3 -4.493 1 98.83 99 VAL A N 1
ATOM 781 C CA . VAL A 1 99 ? 1.818 -18.158 -4.664 1 98.83 99 VAL A CA 1
ATOM 782 C C . VAL A 1 99 ? 3.203 -18.643 -5.08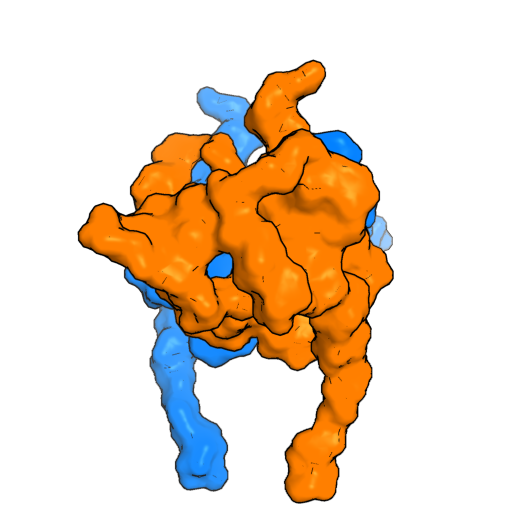7 1 98.83 99 VAL A C 1
ATOM 784 O O . VAL A 1 99 ? 3.718 -19.622 -4.543 1 98.83 99 VAL A O 1
ATOM 787 N N . ILE A 1 100 ? 3.688 -17.954 -6.065 1 98.67 100 ILE A N 1
ATOM 788 C CA . ILE A 1 100 ? 5.011 -18.259 -6.599 1 98.67 100 ILE A CA 1
ATOM 789 C C . ILE A 1 100 ? 5.926 -17.048 -6.434 1 98.67 100 ILE A C 1
ATOM 791 O O . ILE A 1 100 ? 5.567 -15.933 -6.821 1 98.67 100 ILE A O 1
ATOM 795 N N . PRO A 1 101 ? 7.112 -17.236 -5.807 1 98.57 101 PRO A N 1
ATOM 796 C CA . PRO A 1 101 ? 8.062 -16.124 -5.892 1 98.57 101 PRO A CA 1
ATOM 797 C C . PRO A 1 101 ? 8.34 -15.695 -7.331 1 98.57 101 PRO A C 1
ATOM 799 O O . PRO A 1 101 ? 8.658 -16.533 -8.178 1 98.57 101 PRO A O 1
ATOM 802 N N . ALA A 1 102 ? 8.199 -14.426 -7.581 1 98.28 102 ALA A N 1
ATOM 803 C CA . ALA A 1 102 ? 8.315 -13.93 -8.95 1 98.28 102 ALA A CA 1
ATOM 804 C C . ALA A 1 102 ? 9.68 -14.268 -9.542 1 98.28 102 ALA A C 1
ATOM 806 O O . ALA A 1 102 ? 9.789 -14.57 -10.733 1 98.28 102 ALA A O 1
ATOM 807 N N . GLU A 1 103 ? 10.635 -14.307 -8.716 1 97.74 103 GLU A N 1
ATOM 808 C CA . GLU A 1 103 ? 12.005 -14.527 -9.169 1 97.74 103 GLU A CA 1
ATOM 809 C C . GLU A 1 103 ? 12.189 -15.944 -9.705 1 97.74 103 GLU A C 1
ATOM 811 O O . GLU A 1 103 ? 13.187 -16.238 -10.366 1 97.74 103 GLU A O 1
ATOM 816 N N . LYS A 1 104 ? 11.268 -16.797 -9.47 1 97.58 104 LYS A N 1
ATOM 817 C CA . LYS A 1 104 ? 11.395 -18.193 -9.88 1 97.58 104 LYS A CA 1
ATOM 818 C C . LYS A 1 104 ? 10.697 -18.44 -11.214 1 97.58 104 LYS A C 1
ATOM 820 O O . LYS A 1 104 ? 10.772 -19.54 -11.766 1 97.58 104 LYS A O 1
ATOM 825 N N . LEU A 1 105 ? 10.054 -17.436 -11.756 1 96.98 105 LEU A N 1
ATOM 826 C CA . LEU A 1 105 ? 9.324 -17.607 -13.007 1 96.98 105 LEU A CA 1
ATOM 827 C C . LEU A 1 105 ? 10.286 -17.768 -14.18 1 96.98 105 LEU A C 1
ATOM 829 O O . LEU A 1 105 ? 11.372 -17.185 -14.182 1 96.98 105 LEU A O 1
ATOM 833 N N . GLU A 1 106 ? 9.719 -18.456 -15.132 1 95.36 106 GLU A N 1
ATOM 834 C CA . GLU A 1 106 ? 10.513 -18.719 -16.329 1 95.36 106 GLU A CA 1
ATOM 835 C C . GLU A 1 106 ? 10.264 -17.66 -17.4 1 95.36 106 GLU A C 1
ATOM 837 O O . GLU A 1 106 ? 9.118 -17.287 -17.657 1 95.36 106 GLU A O 1
ATOM 842 N N . ARG A 1 107 ? 11.308 -17.282 -18.031 1 96.09 107 ARG A N 1
ATOM 843 C CA . ARG A 1 107 ? 11.214 -16.333 -19.136 1 96.09 107 ARG A CA 1
ATOM 844 C C . ARG A 1 107 ? 11.027 -17.056 -20.465 1 96.09 107 ARG A C 1
ATOM 846 O O . ARG A 1 107 ? 11.675 -18.074 -20.721 1 96.09 107 ARG A O 1
ATOM 853 N N . THR A 1 108 ? 10.186 -16.459 -21.274 1 95.47 108 THR A N 1
ATOM 854 C CA . THR A 1 108 ? 9.997 -16.999 -22.616 1 95.47 108 THR A CA 1
ATOM 855 C C . THR A 1 108 ? 10.974 -16.36 -23.599 1 95.47 108 THR A C 1
ATOM 857 O O . THR A 1 108 ? 11.682 -15.412 -23.251 1 95.47 108 THR A O 1
ATOM 860 N N . GLY A 1 109 ? 10.983 -16.871 -24.829 1 92.29 109 GLY A N 1
ATOM 861 C CA . GLY A 1 109 ? 11.823 -16.314 -25.877 1 92.29 109 GLY A CA 1
ATOM 862 C C . GLY A 1 109 ? 11.457 -14.888 -26.24 1 92.29 109 GLY A C 1
ATOM 863 O O . GLY A 1 109 ? 12.308 -14.119 -26.692 1 92.29 109 GLY A O 1
ATOM 864 N N . GLU A 1 110 ? 10.192 -14.411 -26.002 1 93.32 110 GLU A N 1
ATOM 865 C CA . GLU A 1 110 ? 9.687 -13.087 -26.353 1 93.32 110 GLU A CA 1
ATOM 866 C C . GLU A 1 110 ? 9.91 -12.093 -25.217 1 93.32 110 GLU A C 1
ATOM 868 O O . GLU A 1 110 ? 9.56 -10.917 -25.337 1 93.32 110 GLU A O 1
ATOM 873 N N . GLY A 1 111 ? 10.481 -12.552 -24.113 1 94.81 111 GLY A N 1
ATOM 874 C CA . GLY A 1 111 ? 10.811 -11.663 -23.011 1 94.81 111 GLY A CA 1
ATOM 875 C C . GLY A 1 111 ? 9.732 -11.607 -21.946 1 94.81 111 GLY A C 1
ATOM 876 O O . GLY A 1 111 ? 9.869 -10.89 -20.952 1 94.81 111 GLY A O 1
ATOM 877 N N . ASN A 1 112 ? 8.68 -12.374 -22.171 1 97.41 112 ASN A N 1
ATOM 878 C CA . ASN A 1 112 ? 7.617 -12.473 -21.177 1 97.41 112 ASN A CA 1
ATOM 879 C C . ASN A 1 112 ? 7.912 -13.56 -20.147 1 97.41 112 ASN A C 1
ATOM 881 O O . ASN A 1 112 ? 8.842 -14.349 -20.321 1 97.41 112 ASN A O 1
ATOM 885 N N . MET A 1 113 ? 7.183 -13.459 -19.054 1 98.04 113 MET A N 1
ATOM 886 C CA . MET A 1 113 ? 7.237 -14.538 -18.071 1 98.04 113 MET A CA 1
ATOM 887 C C . MET A 1 113 ? 6.05 -15.481 -18.234 1 98.04 113 MET A C 1
ATOM 889 O O . MET A 1 113 ? 4.921 -15.035 -18.446 1 98.04 113 MET A O 1
ATOM 893 N N . ALA A 1 114 ? 6.345 -16.755 -18.153 1 97.64 114 ALA A N 1
ATOM 894 C CA . ALA A 1 114 ? 5.281 -17.75 -18.261 1 97.64 114 ALA A CA 1
ATOM 895 C C . ALA A 1 114 ? 4.966 -18.365 -16.901 1 97.64 114 ALA A C 1
ATOM 897 O O . ALA A 1 114 ? 5.866 -18.833 -16.2 1 97.64 114 ALA A O 1
ATOM 898 N N . VAL A 1 115 ? 3.728 -18.294 -16.554 1 97.73 115 VAL A N 1
ATOM 899 C CA . VAL A 1 115 ? 3.2 -19 -15.391 1 97.73 115 VAL A CA 1
ATOM 900 C C . VAL A 1 115 ? 2.379 -20.204 -15.846 1 97.73 115 VAL A C 1
ATOM 902 O O . VAL A 1 115 ? 1.173 -20.09 -16.077 1 97.73 115 VAL A O 1
ATOM 905 N N . ARG A 1 116 ? 3.023 -21.378 -15.934 1 97.24 116 ARG A N 1
ATOM 906 C CA . ARG A 1 116 ? 2.385 -22.608 -16.392 1 97.24 116 ARG A CA 1
ATOM 907 C C . ARG A 1 116 ? 1.776 -23.378 -15.225 1 97.24 116 ARG A C 1
ATOM 909 O O . ARG A 1 116 ? 2.279 -23.313 -14.102 1 97.24 116 ARG A O 1
ATOM 916 N N . PRO A 1 117 ? 0.776 -24.122 -15.564 1 97.69 117 PRO A N 1
ATOM 917 C CA . PRO A 1 117 ? 0.199 -24.946 -14.5 1 97.69 117 PRO A CA 1
ATOM 918 C C . PRO A 1 117 ? 1.234 -25.835 -13.814 1 97.69 117 PRO A C 1
ATOM 920 O O . PRO A 1 117 ? 1.184 -26.018 -12.595 1 97.69 117 PRO A O 1
ATOM 923 N N . SER A 1 118 ? 2.192 -26.359 -14.535 1 97.13 118 SER A N 1
ATOM 924 C CA . SER A 1 118 ? 3.243 -27.191 -13.958 1 97.13 118 SER A CA 1
ATOM 925 C C . SER A 1 118 ? 4.105 -26.397 -12.983 1 97.13 118 SER A C 1
ATOM 927 O O . SER A 1 118 ? 4.478 -26.902 -11.922 1 97.13 118 SER A O 1
ATOM 929 N N . ALA A 1 119 ? 4.448 -25.159 -13.314 1 96.54 119 ALA A N 1
ATOM 930 C CA . ALA A 1 119 ? 5.219 -24.288 -12.43 1 96.54 119 ALA A CA 1
ATOM 931 C C . ALA A 1 119 ? 4.439 -23.969 -11.158 1 96.54 119 ALA A C 1
ATOM 933 O O . ALA A 1 119 ? 5.009 -23.931 -10.065 1 96.54 119 ALA A O 1
ATOM 934 N N . VAL A 1 120 ? 3.122 -23.744 -11.308 1 97.7 120 VAL A N 1
ATOM 935 C CA . VAL A 1 120 ? 2.268 -23.474 -10.156 1 97.7 120 VAL A CA 1
ATOM 936 C C . VAL A 1 120 ? 2.284 -24.672 -9.209 1 97.7 120 VAL A C 1
ATOM 938 O O . VAL A 1 120 ? 2.402 -24.508 -7.992 1 97.7 120 VAL A O 1
ATOM 941 N N . ALA A 1 121 ? 2.194 -25.815 -9.794 1 97 121 ALA A N 1
ATOM 942 C CA . ALA A 1 121 ? 2.163 -27.041 -9.001 1 97 121 ALA A CA 1
ATOM 943 C C . ALA A 1 121 ? 3.5 -27.277 -8.304 1 97 121 ALA A C 1
ATOM 945 O O . ALA A 1 121 ? 3.536 -27.707 -7.149 1 97 121 ALA A O 1
ATOM 946 N N . GLU A 1 122 ? 4.561 -26.97 -8.977 1 97.37 122 GLU A N 1
ATOM 947 C CA . GLU A 1 122 ? 5.898 -27.315 -8.502 1 97.37 122 GLU A CA 1
ATOM 948 C C . GLU A 1 122 ? 6.45 -26.236 -7.575 1 97.37 122 GLU A C 1
ATOM 950 O O . GLU A 1 122 ? 7.05 -26.544 -6.543 1 97.37 122 GLU A O 1
ATOM 955 N N . LEU A 1 123 ? 6.261 -25.007 -7.919 1 97.82 123 LEU A N 1
ATOM 956 C CA . LEU A 1 123 ? 6.919 -23.9 -7.234 1 97.82 123 LEU A CA 1
ATOM 957 C C . LEU A 1 123 ? 5.944 -23.172 -6.315 1 97.82 123 LEU A C 1
ATOM 959 O O . LEU A 1 123 ? 6.36 -22.416 -5.434 1 97.82 123 LEU A O 1
ATOM 963 N N . GLY A 1 124 ? 4.641 -23.386 -6.563 1 98.33 124 GLY A N 1
ATOM 964 C CA . GLY A 1 124 ? 3.635 -22.656 -5.809 1 98.33 124 GLY A CA 1
ATOM 965 C C . GLY A 1 124 ? 3.385 -23.238 -4.43 1 98.33 124 GLY A C 1
ATOM 966 O O . GLY A 1 124 ? 3.345 -24.459 -4.264 1 98.33 124 GLY A O 1
ATOM 967 N N . MET A 1 125 ? 3.252 -22.36 -3.502 1 98.53 125 MET A N 1
ATOM 968 C CA . MET A 1 125 ? 2.791 -22.768 -2.178 1 98.53 125 MET A CA 1
ATOM 969 C C . MET A 1 125 ? 1.427 -22.162 -1.866 1 98.53 125 MET A C 1
ATOM 971 O O . MET A 1 125 ? 1.073 -21.111 -2.402 1 98.53 125 MET A O 1
ATOM 975 N N . PRO A 1 126 ? 0.653 -22.845 -1.015 1 98.66 126 PRO A N 1
ATOM 976 C CA . PRO A 1 126 ? -0.614 -22.224 -0.622 1 98.66 126 PRO A CA 1
ATOM 977 C C . PRO A 1 126 ? -0.426 -20.841 -0.003 1 98.66 126 PRO A C 1
ATOM 979 O O . PRO A 1 126 ? 0.515 -20.628 0.767 1 98.66 126 PRO A O 1
ATOM 982 N N . LEU A 1 127 ? -1.237 -19.967 -0.352 1 98.68 127 LEU A N 1
ATOM 983 C CA . LEU A 1 127 ? -1.192 -18.633 0.237 1 98.68 127 LEU A CA 1
ATOM 984 C C . LEU A 1 127 ? -1.194 -18.711 1.76 1 98.68 127 LEU A C 1
ATOM 986 O O . LEU A 1 127 ? -0.438 -17.998 2.424 1 98.68 127 LEU A O 1
ATOM 990 N N . GLU A 1 128 ? -2.01 -19.551 2.293 1 98.43 128 GLU A N 1
ATOM 991 C CA . GLU A 1 128 ? -2.116 -19.707 3.74 1 98.43 128 GLU A CA 1
ATOM 992 C C . GLU A 1 128 ? -0.784 -20.137 4.348 1 98.43 128 GLU A C 1
ATOM 994 O O . GLU A 1 128 ? -0.459 -19.759 5.475 1 98.43 128 GLU A O 1
ATOM 999 N N . ALA A 1 129 ? -0.053 -20.946 3.621 1 98.47 129 ALA A N 1
ATOM 1000 C CA . ALA A 1 129 ? 1.247 -21.398 4.109 1 98.47 129 ALA A CA 1
ATOM 1001 C C . ALA A 1 129 ? 2.247 -20.246 4.156 1 98.47 129 ALA A C 1
ATOM 1003 O O . ALA A 1 129 ? 3.02 -20.125 5.11 1 98.47 129 ALA A O 1
ATOM 1004 N N . LEU A 1 130 ? 2.254 -19.449 3.143 1 98.15 130 LEU A N 1
ATOM 1005 C CA . LEU A 1 130 ? 3.117 -18.273 3.149 1 98.15 130 LEU A CA 1
ATOM 1006 C C . LEU A 1 130 ? 2.783 -17.359 4.323 1 98.15 130 LEU A C 1
ATOM 1008 O O . LEU A 1 130 ? 3.68 -16.908 5.039 1 98.15 130 LEU A O 1
ATOM 1012 N N . VAL A 1 131 ? 1.517 -17.119 4.551 1 98.12 131 VAL A N 1
ATOM 1013 C CA . VAL A 1 131 ? 1.043 -16.252 5.625 1 98.12 131 VAL A CA 1
ATOM 1014 C C . VAL A 1 131 ? 1.492 -16.809 6.974 1 98.12 131 VAL A C 1
ATOM 1016 O O . VAL A 1 131 ? 2.022 -16.075 7.811 1 98.12 131 VAL A O 1
ATOM 1019 N N . ALA A 1 132 ? 1.318 -18.08 7.133 1 97.58 132 ALA A N 1
ATOM 1020 C CA . ALA A 1 132 ? 1.719 -18.727 8.379 1 97.58 132 ALA A CA 1
ATOM 1021 C C . ALA A 1 132 ? 3.221 -18.585 8.612 1 97.58 132 ALA A C 1
ATOM 1023 O O . ALA A 1 132 ? 3.66 -18.34 9.738 1 97.58 132 ALA A O 1
ATOM 1024 N N . SER A 1 133 ? 3.985 -18.766 7.587 1 96.85 133 SER A N 1
ATOM 1025 C CA . SER A 1 133 ? 5.438 -18.692 7.703 1 96.85 133 SER A CA 1
ATOM 1026 C C . SER A 1 133 ? 5.889 -17.294 8.113 1 96.85 133 SER A C 1
ATOM 1028 O O . SER A 1 133 ? 6.866 -17.142 8.85 1 96.85 133 SER A O 1
ATOM 1030 N N . LEU A 1 134 ? 5.212 -16.311 7.674 1 96.47 134 LEU A N 1
ATOM 1031 C CA . LEU A 1 134 ? 5.577 -14.928 7.96 1 96.47 134 LEU A CA 1
ATOM 1032 C C . LEU A 1 134 ? 5.154 -14.535 9.371 1 96.47 134 LEU A C 1
ATOM 1034 O O . LEU A 1 134 ? 5.811 -13.712 10.014 1 96.47 134 LEU A O 1
ATOM 1038 N N . LYS A 1 135 ? 4.105 -15.124 9.819 1 94.85 135 LYS A N 1
ATOM 1039 C CA . LYS A 1 135 ? 3.583 -14.801 11.143 1 94.85 135 LYS A CA 1
ATOM 1040 C C . LYS A 1 135 ? 4.401 -15.481 12.237 1 94.85 135 LYS A C 1
ATOM 1042 O O . LYS A 1 135 ? 4.543 -14.944 13.338 1 94.85 135 LYS A O 1
ATOM 1047 N N . ASN A 1 136 ? 4.866 -16.694 12.003 1 87.23 136 ASN A N 1
ATOM 1048 C CA . ASN A 1 136 ? 5.543 -17.503 13.011 1 87.23 136 ASN A CA 1
ATOM 1049 C C . ASN A 1 136 ? 7.042 -17.221 13.041 1 87.23 136 ASN A C 1
ATOM 1051 O O . ASN A 1 136 ? 7.765 -17.771 13.874 1 87.23 136 ASN A O 1
ATOM 1055 N N . GLU A 1 137 ? 7.637 -16.527 12.143 1 73.57 137 GLU A N 1
ATOM 1056 C CA . GLU A 1 137 ? 9.08 -16.306 12.174 1 73.57 137 GLU A CA 1
ATOM 1057 C C . GLU A 1 137 ? 9.517 -15.704 13.506 1 73.57 137 GLU A C 1
ATOM 1059 O O . GLU A 1 137 ? 8.986 -14.677 13.933 1 73.57 137 GLU A O 1
ATOM 1064 N N . PRO A 1 138 ? 10.247 -16.698 14.35 1 56.3 138 PRO A N 1
ATOM 1065 C CA . PRO A 1 138 ? 10.695 -16.404 15.713 1 56.3 138 PRO A CA 1
ATOM 1066 C C . PRO A 1 138 ? 11.458 -15.085 15.812 1 56.3 138 PRO A C 1
ATOM 1068 O O . PRO A 1 138 ? 12.119 -14.677 14.854 1 56.3 138 PRO A O 1
ATOM 1071 N N . LEU A 1 139 ? 11.099 -14.249 16.724 1 49.6 139 LEU A N 1
ATOM 1072 C CA . LEU A 1 139 ? 11.952 -13.201 17.273 1 49.6 139 LEU A CA 1
ATOM 1073 C C . LEU A 1 139 ? 13.371 -13.714 17.491 1 49.6 139 LEU A C 1
ATOM 1075 O O . LEU A 1 139 ? 14.242 -12.969 17.947 1 49.6 139 LEU A O 1
ATOM 1079 N N . THR A 1 140 ? 13.597 -14.885 17.313 1 45.47 140 THR A N 1
ATOM 1080 C CA . THR A 1 140 ? 14.847 -15.492 17.757 1 45.47 140 THR A CA 1
ATOM 1081 C C . THR A 1 140 ? 16.035 -14.893 17.01 1 45.47 140 THR A C 1
ATOM 1083 O O . THR A 1 140 ? 17.182 -15.275 17.25 1 45.47 140 THR A O 1
ATOM 1086 N N . GLU A 1 141 ? 15.864 -14.317 15.891 1 41.93 141 GLU A N 1
ATOM 1087 C CA . GLU A 1 141 ? 17.156 -13.843 15.405 1 41.93 141 GLU A CA 1
ATOM 1088 C C . GLU A 1 141 ? 17.824 -12.921 16.421 1 41.93 141 GLU A C 1
ATOM 1090 O O . GLU A 1 141 ? 19.017 -12.63 16.313 1 41.93 141 GLU A O 1
ATOM 1095 N N . PHE A 1 142 ? 17.102 -12.327 17.268 1 36.15 142 PHE A N 1
ATOM 1096 C CA . PHE A 1 142 ? 17.814 -11.54 18.267 1 36.15 142 PHE A CA 1
ATOM 1097 C C . PHE A 1 142 ? 18.404 -12.441 19.346 1 36.15 142 PHE A C 1
ATOM 1099 O O . PHE A 1 142 ? 19.186 -11.986 20.183 1 36.15 142 PHE A O 1
ATOM 1106 N N . MET A 1 143 ? 17.833 -13.6 19.515 1 35.93 143 MET A N 1
ATOM 1107 C CA . MET A 1 143 ? 18.454 -14.311 20.628 1 35.93 143 MET A CA 1
ATOM 1108 C C . MET A 1 143 ? 19.689 -15.076 20.164 1 35.93 143 MET A C 1
ATOM 1110 O O . MET A 1 143 ? 20.362 -15.724 20.968 1 35.93 143 MET A O 1
ATOM 1114 N N . GLY A 1 144 ? 19.949 -15.25 18.793 1 29.53 144 GLY A N 1
ATOM 1115 C CA . GLY A 1 144 ? 21.258 -15.844 18.568 1 29.53 144 GLY A CA 1
ATOM 1116 C C . GLY A 1 144 ? 22.378 -14.822 18.527 1 29.53 144 GLY A C 1
ATOM 1117 O O . GLY A 1 144 ? 22.136 -13.637 18.288 1 29.53 144 GLY A O 1
ATOM 1118 N N . MET B 1 1 ? -13.847 21.036 -10.253 1 56.58 1 MET B N 1
ATOM 1119 C CA . MET B 1 1 ? -13.421 19.787 -9.629 1 56.58 1 MET B CA 1
ATOM 1120 C C . MET B 1 1 ? -14.001 19.655 -8.224 1 56.58 1 MET B C 1
ATOM 1122 O O . MET B 1 1 ? -14.039 20.629 -7.47 1 56.58 1 MET B O 1
ATOM 1126 N N . SER B 1 2 ? -14.709 18.557 -7.805 1 56.24 2 SER B N 1
ATOM 1127 C CA . SER B 1 2 ? -15.327 18.342 -6.501 1 56.24 2 SER B CA 1
ATOM 1128 C C . SER B 1 2 ? -14.276 18.263 -5.398 1 56.24 2 SER B C 1
ATOM 1130 O O . SER B 1 2 ? -13.093 18.052 -5.675 1 56.24 2 SER B O 1
ATOM 1132 N N . HIS B 1 3 ? -14.688 18.608 -4.179 1 59.19 3 HIS B N 1
ATOM 1133 C CA . HIS B 1 3 ? -13.787 18.503 -3.037 1 59.19 3 HIS B CA 1
ATOM 1134 C C . HIS B 1 3 ? -13.099 17.143 -2.999 1 59.19 3 HIS B C 1
ATOM 1136 O O . HIS B 1 3 ? -11.906 17.053 -2.702 1 59.19 3 HIS B O 1
ATOM 1142 N N . LYS B 1 4 ? -13.807 16.106 -3.317 1 62.78 4 LYS B N 1
ATOM 1143 C CA . LYS B 1 4 ? -13.271 14.748 -3.339 1 62.78 4 LYS B CA 1
ATOM 1144 C C . LYS B 1 4 ? -12.232 14.584 -4.444 1 62.78 4 LYS B C 1
ATOM 1146 O O . LYS B 1 4 ? -11.185 13.968 -4.233 1 62.78 4 LYS B O 1
ATOM 1151 N N . ALA B 1 5 ? -12.558 15.167 -5.561 1 65.61 5 ALA B N 1
ATOM 1152 C CA . ALA B 1 5 ? -11.674 15.093 -6.722 1 65.61 5 ALA B CA 1
ATOM 1153 C C . ALA B 1 5 ? -10.367 15.836 -6.464 1 65.61 5 ALA B C 1
ATOM 1155 O O . ALA B 1 5 ? -9.297 15.384 -6.878 1 65.61 5 ALA B O 1
ATOM 1156 N N . LYS B 1 6 ? -10.522 16.958 -5.701 1 69.33 6 LYS B N 1
ATOM 1157 C CA . LYS B 1 6 ? -9.327 17.732 -5.377 1 69.33 6 LYS B CA 1
ATOM 1158 C C . LYS B 1 6 ? -8.415 16.963 -4.426 1 69.33 6 LYS B C 1
ATOM 1160 O O . LYS B 1 6 ? -7.196 16.941 -4.609 1 69.33 6 LYS B O 1
ATOM 1165 N N . GLY B 1 7 ? -8.983 16.323 -3.476 1 76.62 7 GLY B N 1
ATOM 1166 C CA . GLY B 1 7 ? -8.221 15.502 -2.548 1 76.62 7 GLY B CA 1
ATOM 1167 C C . GLY B 1 7 ? -7.457 14.383 -3.23 1 76.62 7 GLY B C 1
ATOM 1168 O O . GLY B 1 7 ? -6.265 14.196 -2.979 1 76.62 7 GLY B O 1
ATOM 1169 N N . SER B 1 8 ? -8.108 13.782 -4.168 1 81.52 8 SER B N 1
ATOM 1170 C CA . SER B 1 8 ? -7.489 12.674 -4.888 1 81.52 8 SER B CA 1
ATOM 1171 C C . SER B 1 8 ? -6.329 13.156 -5.753 1 81.52 8 SER B C 1
ATOM 1173 O O . SER B 1 8 ? -5.321 12.461 -5.892 1 81.52 8 SER B O 1
ATOM 1175 N N . SER B 1 9 ? -6.431 14.351 -6.237 1 88.27 9 SER B N 1
ATOM 1176 C CA . SER B 1 9 ? -5.374 14.917 -7.069 1 88.27 9 SER B CA 1
ATOM 1177 C C . SER B 1 9 ? -4.114 15.189 -6.254 1 88.27 9 SER B C 1
ATOM 1179 O O . SER B 1 9 ? -3 14.944 -6.722 1 88.27 9 SER B O 1
ATOM 1181 N N . TYR B 1 10 ? -4.321 15.66 -5.036 1 93.43 10 TYR B N 1
ATOM 1182 C CA . TYR B 1 10 ? -3.17 15.949 -4.189 1 93.43 10 TYR B CA 1
ATOM 1183 C C . TYR B 1 10 ? -2.503 14.663 -3.717 1 93.43 10 TYR B C 1
ATOM 1185 O O . TYR B 1 10 ? -1.274 14.587 -3.637 1 93.43 10 TYR B O 1
ATOM 1193 N N . GLU B 1 11 ? -3.307 13.616 -3.451 1 93.38 11 GLU B N 1
ATOM 1194 C CA . GLU B 1 11 ? -2.736 12.314 -3.117 1 93.38 11 GLU B CA 1
ATOM 1195 C C . GLU B 1 11 ? -1.857 11.789 -4.248 1 93.38 11 GLU B C 1
ATOM 1197 O O . GLU B 1 11 ? -0.762 11.278 -4.005 1 93.38 11 GLU B O 1
ATOM 1202 N N . ARG B 1 12 ? -2.319 12.033 -5.392 1 92.97 12 ARG B N 1
ATOM 1203 C CA . ARG B 1 12 ? -1.579 11.561 -6.558 1 92.97 12 ARG B CA 1
ATOM 1204 C C . ARG B 1 12 ? -0.266 12.32 -6.718 1 92.97 12 ARG B C 1
ATOM 1206 O O . ARG B 1 12 ? 0.768 11.723 -7.027 1 92.97 12 ARG B O 1
ATOM 1213 N N . LYS B 1 13 ? -0.314 13.565 -6.536 1 94.03 13 LYS B N 1
ATOM 1214 C CA . LYS B 1 13 ? 0.89 14.382 -6.652 1 94.03 13 LYS B CA 1
ATOM 1215 C C . LYS B 1 13 ? 1.943 13.957 -5.633 1 94.03 13 LYS B C 1
ATOM 1217 O O . LYS B 1 13 ? 3.122 13.824 -5.969 1 94.03 13 LYS B O 1
ATOM 1222 N N . ILE B 1 14 ? 1.492 13.735 -4.414 1 96.76 14 ILE B N 1
ATOM 1223 C CA . ILE B 1 14 ? 2.422 13.298 -3.378 1 96.76 14 ILE B CA 1
ATOM 1224 C C . ILE B 1 14 ? 2.973 11.917 -3.729 1 96.76 14 ILE B C 1
ATOM 1226 O O . ILE B 1 14 ? 4.179 11.681 -3.632 1 96.76 14 ILE B O 1
ATOM 1230 N N . ALA B 1 15 ? 2.12 11.033 -4.139 1 95.55 15 ALA B N 1
ATOM 1231 C CA . ALA B 1 15 ? 2.536 9.68 -4.499 1 95.55 15 ALA B CA 1
ATOM 1232 C C . ALA B 1 15 ? 3.55 9.703 -5.638 1 95.55 15 ALA B C 1
ATOM 1234 O O . ALA B 1 15 ? 4.561 8.998 -5.592 1 95.55 15 ALA B O 1
ATOM 1235 N N . ASN B 1 16 ? 3.283 10.517 -6.64 1 94.82 16 ASN B N 1
ATOM 1236 C CA . ASN B 1 16 ? 4.212 10.638 -7.759 1 94.82 16 ASN B CA 1
ATOM 1237 C C . ASN B 1 16 ? 5.565 11.179 -7.307 1 94.82 16 ASN B C 1
ATOM 1239 O O . ASN B 1 16 ? 6.61 10.695 -7.746 1 94.82 16 ASN B O 1
ATOM 1243 N N . TYR B 1 17 ? 5.469 12.18 -6.494 1 96.9 17 TYR B N 1
ATOM 1244 C CA . TYR B 1 17 ? 6.704 12.747 -5.963 1 96.9 17 TYR B CA 1
ATOM 1245 C C . TYR B 1 17 ? 7.516 11.69 -5.224 1 96.9 17 TYR B C 1
ATOM 1247 O O . TYR B 1 17 ? 8.715 11.538 -5.466 1 96.9 17 TYR B O 1
ATOM 1255 N N . LEU B 1 18 ? 6.922 10.919 -4.318 1 97.59 18 LEU B N 1
ATOM 1256 C CA . LEU B 1 18 ? 7.611 9.899 -3.536 1 97.59 18 LEU B CA 1
ATOM 1257 C C . LEU B 1 18 ? 8.181 8.812 -4.442 1 97.59 18 LEU B C 1
ATOM 1259 O O . LEU B 1 18 ? 9.295 8.334 -4.219 1 97.59 18 LEU B O 1
ATOM 1263 N N . TRP B 1 19 ? 7.46 8.442 -5.428 1 96.57 19 TRP B N 1
ATOM 1264 C CA . TRP B 1 19 ? 7.957 7.465 -6.391 1 96.57 19 TRP B CA 1
ATOM 1265 C C . TRP B 1 19 ? 9.218 7.974 -7.08 1 96.57 19 TRP B C 1
ATOM 1267 O O . TRP B 1 19 ? 10.205 7.243 -7.201 1 96.57 19 TRP B O 1
ATOM 1277 N N . GLU B 1 20 ? 9.153 9.208 -7.52 1 96.5 20 GLU B N 1
ATOM 1278 C CA . GLU B 1 20 ? 10.302 9.816 -8.185 1 96.5 20 GLU B CA 1
ATOM 1279 C C . GLU B 1 20 ? 11.51 9.874 -7.254 1 96.5 20 GLU B C 1
ATOM 1281 O O . GLU B 1 20 ? 12.655 9.832 -7.711 1 96.5 20 GLU B O 1
ATOM 1286 N N . GLU B 1 21 ? 11.222 9.948 -5.992 1 97.3 21 GLU B N 1
ATOM 1287 C CA . GLU B 1 21 ? 12.294 10.018 -5.003 1 97.3 21 GLU B CA 1
ATOM 1288 C C . GLU B 1 21 ? 12.789 8.625 -4.627 1 97.3 21 GLU B C 1
ATOM 1290 O O . GLU B 1 21 ? 13.649 8.48 -3.755 1 97.3 21 GLU B O 1
ATOM 1295 N N . GLY B 1 22 ? 12.22 7.564 -5.186 1 97.11 22 GLY B N 1
ATOM 1296 C CA . GLY B 1 22 ? 12.773 6.228 -5.028 1 97.11 22 GLY B CA 1
ATOM 1297 C C . GLY B 1 22 ? 11.95 5.347 -4.108 1 97.11 22 GLY B C 1
ATOM 1298 O O . GLY B 1 22 ? 12.313 4.196 -3.854 1 97.11 22 GLY B O 1
ATOM 1299 N N . PHE B 1 23 ? 10.813 5.845 -3.609 1 98.28 23 PHE B N 1
ATOM 1300 C CA . PHE B 1 23 ? 9.951 5.05 -2.742 1 98.28 23 PHE B CA 1
ATOM 1301 C C . PHE B 1 23 ? 9.127 4.06 -3.558 1 98.28 23 PHE B C 1
ATOM 1303 O O . PHE B 1 23 ? 8.781 4.334 -4.709 1 98.28 23 PHE B O 1
ATOM 1310 N N . ALA B 1 24 ? 8.834 2.906 -2.986 1 98.01 24 ALA B N 1
ATOM 1311 C CA . ALA B 1 24 ? 7.635 2.167 -3.373 1 98.01 24 ALA B CA 1
ATOM 1312 C C . ALA B 1 24 ? 6.379 2.821 -2.804 1 98.01 24 ALA B C 1
ATOM 1314 O O . ALA B 1 24 ? 6.3 3.084 -1.601 1 98.01 24 ALA B O 1
ATOM 1315 N N . VAL B 1 25 ? 5.416 3.111 -3.653 1 97.08 25 VAL B N 1
ATOM 1316 C CA . VAL B 1 25 ? 4.322 3.938 -3.154 1 97.08 25 VAL B CA 1
ATOM 1317 C C . VAL B 1 25 ? 2.992 3.416 -3.693 1 97.08 25 VAL B C 1
ATOM 1319 O O . VAL B 1 25 ? 2.89 3.057 -4.869 1 97.08 25 VAL B O 1
ATOM 1322 N N . LEU B 1 26 ? 1.995 3.362 -2.823 1 95.69 26 LEU B N 1
ATOM 1323 C CA . LEU B 1 26 ? 0.626 3.032 -3.205 1 95.69 26 LEU B CA 1
ATOM 1324 C C . LEU B 1 26 ? -0.362 4.02 -2.593 1 95.69 26 LEU B C 1
ATOM 1326 O O . LEU B 1 26 ? -0.189 4.451 -1.451 1 95.69 26 LEU B O 1
ATOM 1330 N N . ARG B 1 27 ? -1.333 4.293 -3.41 1 94.03 27 ARG B N 1
ATOM 1331 C CA . ARG B 1 27 ? -2.488 5.016 -2.887 1 94.03 27 ARG B CA 1
ATOM 1332 C C . ARG B 1 27 ? -3.606 4.054 -2.497 1 94.03 27 ARG B C 1
ATOM 1334 O O . ARG B 1 27 ? -3.807 3.029 -3.153 1 94.03 27 ARG B O 1
ATOM 1341 N N . GLY B 1 28 ? -4.249 4.423 -1.402 1 89.49 28 GLY B N 1
ATOM 1342 C CA . GLY B 1 28 ? -5.418 3.645 -1.026 1 89.49 28 GLY B CA 1
ATOM 1343 C C . GLY B 1 28 ? -6.599 3.854 -1.955 1 89.49 28 GLY B C 1
ATOM 1344 O O . GLY B 1 28 ? -6.928 4.989 -2.304 1 89.49 28 GLY B O 1
ATOM 1345 N N . CYS B 1 29 ? -7.199 2.786 -2.406 1 80.04 29 CYS B N 1
ATOM 1346 C CA . CYS B 1 29 ? -8.392 2.867 -3.241 1 80.04 29 CYS B CA 1
ATOM 1347 C C . CYS B 1 29 ? -9.629 3.16 -2.399 1 80.04 29 CYS B C 1
ATOM 1349 O O . CYS B 1 29 ? -9.885 2.477 -1.406 1 80.04 29 CYS B O 1
ATOM 1351 N N . SER B 1 30 ? -10.192 4.248 -2.544 1 63.63 30 SER B N 1
ATOM 1352 C CA . SER B 1 30 ? -11.361 4.653 -1.77 1 63.63 30 SER B CA 1
ATOM 1353 C C . SER B 1 30 ? -12.602 3.875 -2.196 1 63.63 30 SER B C 1
ATOM 1355 O O . SER B 1 30 ? -13.622 3.896 -1.503 1 63.63 30 SER B O 1
ATOM 1357 N N . SER B 1 31 ? -12.514 3.449 -3.439 1 58.1 31 SER B N 1
ATOM 1358 C CA . SER B 1 31 ? -13.738 2.876 -3.988 1 58.1 31 SER B CA 1
ATOM 1359 C C . SER B 1 31 ? -13.676 1.352 -4.006 1 58.1 31 SER B C 1
ATOM 1361 O O . SER B 1 31 ? -12.597 0.768 -3.889 1 58.1 31 SER B O 1
ATOM 1363 N N . GLY B 1 32 ? -14.775 0.616 -3.545 1 53.11 32 GLY B N 1
ATOM 1364 C CA . GLY B 1 32 ? -15.033 -0.807 -3.705 1 53.11 32 GLY B CA 1
ATOM 1365 C C . GLY B 1 32 ? -15.658 -1.441 -2.477 1 53.11 32 GLY B C 1
ATOM 1366 O O . GLY B 1 32 ? -15.598 -0.879 -1.382 1 53.11 32 GLY B O 1
ATOM 1367 N N . GLY B 1 33 ? -16.525 -2.276 -2.648 1 49.78 33 GLY B N 1
ATOM 1368 C CA . GLY B 1 33 ? -17.408 -2.921 -1.689 1 49.78 33 GLY B CA 1
ATOM 1369 C C . GLY B 1 33 ? -16.71 -3.297 -0.395 1 49.78 33 GLY B C 1
ATOM 1370 O O . GLY B 1 33 ? -17.365 -3.57 0.613 1 49.78 33 GLY B O 1
ATOM 1371 N N . GLY B 1 34 ? -15.429 -3.607 -0.308 1 48.96 34 GLY B N 1
ATOM 1372 C CA . GLY B 1 34 ? -14.737 -4.188 0.832 1 48.96 34 GLY B CA 1
ATOM 1373 C C . GLY B 1 34 ? -14.135 -3.149 1.758 1 48.96 34 GLY B C 1
ATOM 1374 O O . GLY B 1 34 ? -13.474 -3.493 2.74 1 48.96 34 GLY B O 1
ATOM 1375 N N . VAL B 1 35 ? -14.243 -1.765 1.335 1 53.94 35 VAL B N 1
ATOM 1376 C CA . VAL B 1 35 ? -13.62 -0.673 2.075 1 53.94 35 VAL B CA 1
ATOM 1377 C C . VAL B 1 35 ? -14.205 -0.603 3.484 1 53.94 35 VAL B C 1
ATOM 1379 O O . VAL B 1 35 ? -13.509 -0.24 4.435 1 53.94 35 VAL B O 1
ATOM 1382 N N . ARG B 1 36 ? -15.276 -1.363 3.594 1 62 36 ARG B N 1
ATOM 1383 C CA . ARG B 1 36 ? -15.874 -1.242 4.919 1 62 36 ARG B CA 1
ATOM 1384 C C . ARG B 1 36 ? -15.176 -2.157 5.92 1 62 36 ARG B C 1
ATOM 1386 O O . ARG B 1 36 ? -15.23 -1.92 7.129 1 62 36 ARG B O 1
ATOM 1393 N N . ARG B 1 37 ? -14.375 -3.092 5.358 1 72.8 37 ARG B N 1
ATOM 1394 C CA . ARG B 1 37 ? -13.863 -4.098 6.284 1 72.8 37 ARG B CA 1
ATOM 1395 C C . ARG B 1 37 ? -12.444 -3.762 6.729 1 72.8 37 ARG B C 1
ATOM 1397 O O . ARG B 1 37 ? -12.002 -4.199 7.794 1 72.8 37 ARG B O 1
ATOM 1404 N N . ARG B 1 38 ? -11.832 -2.846 5.925 1 83.27 38 ARG B N 1
ATOM 1405 C CA . ARG B 1 38 ? -10.445 -2.531 6.252 1 83.27 38 ARG B CA 1
ATOM 1406 C C . ARG B 1 38 ? -10.197 -1.027 6.197 1 83.27 38 ARG B C 1
ATOM 1408 O O . ARG B 1 38 ? -10.857 -0.311 5.44 1 83.27 38 ARG B O 1
ATOM 1415 N N . TYR B 1 39 ? -9.434 -0.572 7.084 1 88.41 39 TYR B N 1
ATOM 1416 C CA . TYR B 1 39 ? -8.976 0.806 6.946 1 88.41 39 TYR B CA 1
ATOM 1417 C C . TYR B 1 39 ? -8.015 0.946 5.772 1 88.41 39 TYR B C 1
ATOM 1419 O O . TYR B 1 39 ? -7.16 0.085 5.554 1 88.41 39 TYR B O 1
ATOM 1427 N N . VAL B 1 40 ? -8.192 1.947 5.095 1 92.78 40 VAL B N 1
ATOM 1428 C CA . VAL B 1 40 ? -7.336 2.247 3.952 1 92.78 40 VAL B CA 1
ATOM 1429 C C . VAL B 1 40 ? -6.772 3.66 4.086 1 92.78 40 VAL B C 1
ATOM 1431 O O . VAL B 1 40 ? -7.503 4.643 3.94 1 92.78 40 VAL B O 1
ATOM 1434 N N . PRO B 1 41 ? -5.482 3.758 4.345 1 95.42 41 PRO B N 1
ATOM 1435 C CA .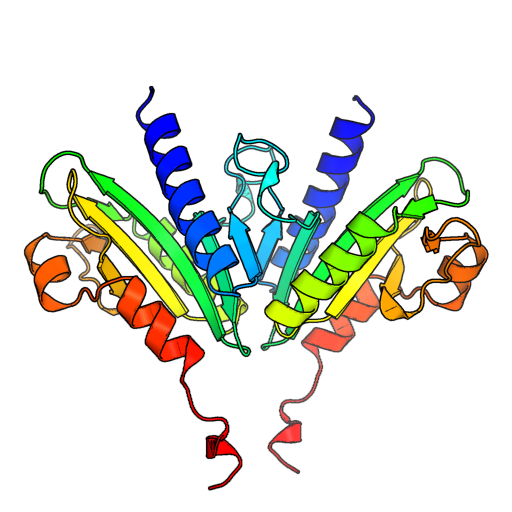 PRO B 1 41 ? -4.888 5.097 4.348 1 95.42 41 PRO B CA 1
ATOM 1436 C C . PRO B 1 41 ? -4.812 5.711 2.952 1 95.42 41 PRO B C 1
ATOM 1438 O O . PRO B 1 41 ? -5.056 5.023 1.957 1 95.42 41 PRO B O 1
ATOM 1441 N N . ASP B 1 42 ? -4.448 6.951 2.909 1 95.47 42 ASP B N 1
ATOM 1442 C CA . ASP B 1 42 ? -4.389 7.632 1.619 1 95.47 42 ASP B CA 1
ATOM 1443 C C . ASP B 1 42 ? -3.162 7.193 0.822 1 95.47 42 ASP B C 1
ATOM 1445 O O . ASP B 1 42 ? -3.249 6.969 -0.387 1 95.47 42 ASP B O 1
ATOM 1449 N N . ILE B 1 43 ? -2.006 7.091 1.526 1 96.75 43 ILE B N 1
ATOM 1450 C CA . ILE B 1 43 ? -0.75 6.742 0.87 1 96.75 43 ILE B CA 1
ATOM 1451 C C . ILE B 1 43 ? 0.077 5.843 1.786 1 96.75 43 ILE B C 1
ATOM 1453 O O . ILE B 1 43 ? 0.163 6.084 2.992 1 96.75 43 ILE B O 1
ATOM 1457 N N . VAL B 1 44 ? 0.675 4.861 1.29 1 98.19 44 VAL B N 1
ATOM 1458 C CA . VAL B 1 44 ? 1.741 4.096 1.929 1 98.19 44 VAL B CA 1
ATOM 1459 C C . VAL B 1 44 ? 2.998 4.139 1.064 1 98.19 44 VAL B C 1
ATOM 1461 O O . VAL B 1 44 ? 2.932 3.925 -0.149 1 98.19 44 VAL B O 1
ATOM 1464 N N . ALA B 1 45 ? 4.105 4.449 1.668 1 98.42 45 ALA B N 1
ATOM 1465 C CA . ALA B 1 45 ? 5.381 4.548 0.963 1 98.42 45 ALA B CA 1
ATOM 1466 C C . ALA B 1 45 ? 6.501 3.886 1.76 1 98.42 45 ALA B C 1
ATOM 1468 O O . ALA B 1 45 ? 6.559 4.013 2.985 1 98.42 45 ALA B O 1
ATOM 1469 N N . THR B 1 46 ? 7.366 3.21 1.09 1 98.38 46 THR B N 1
ATOM 1470 C CA . THR B 1 46 ? 8.462 2.512 1.752 1 98.38 46 THR B CA 1
ATOM 1471 C C . THR B 1 46 ? 9.786 2.788 1.044 1 98.38 46 THR B C 1
ATOM 1473 O O . THR B 1 46 ? 9.849 2.785 -0.188 1 98.38 46 THR B O 1
ATOM 1476 N N . ILE B 1 47 ? 10.782 3.056 1.857 1 97.66 47 ILE B N 1
ATOM 1477 C CA . ILE B 1 47 ? 12.145 3.163 1.349 1 97.66 47 ILE B CA 1
ATOM 1478 C C . ILE B 1 47 ? 13.128 2.634 2.391 1 97.66 47 ILE B C 1
ATOM 1480 O O . ILE B 1 47 ? 12.993 2.923 3.583 1 97.66 47 ILE B O 1
ATOM 1484 N N . ASN B 1 48 ? 14.074 1.825 1.943 1 95.07 48 ASN B N 1
ATOM 1485 C CA . ASN B 1 48 ? 15.139 1.34 2.815 1 95.07 48 ASN B CA 1
ATOM 1486 C C . ASN B 1 48 ? 14.577 0.665 4.063 1 95.07 48 ASN B C 1
ATOM 1488 O O . ASN B 1 48 ? 15.075 0.882 5.169 1 95.07 48 ASN B O 1
ATOM 1492 N N . GLY B 1 49 ? 13.477 -0.003 3.851 1 95.25 49 GLY B N 1
ATOM 1493 C CA . GLY B 1 49 ? 12.893 -0.764 4.944 1 95.25 49 GLY B CA 1
ATOM 1494 C C . GLY B 1 49 ? 12.052 0.084 5.879 1 95.25 49 GLY B C 1
ATOM 1495 O O . GLY B 1 49 ? 11.532 -0.416 6.879 1 95.25 49 GLY B O 1
ATOM 1496 N N . LYS B 1 50 ? 11.906 1.363 5.575 1 97.31 50 LYS B N 1
ATOM 1497 C CA . LYS B 1 50 ? 11.086 2.266 6.376 1 97.31 50 LYS B CA 1
ATOM 1498 C C . LYS B 1 50 ? 9.754 2.555 5.69 1 97.31 50 LYS B C 1
ATOM 1500 O O . LYS B 1 50 ? 9.723 2.929 4.515 1 97.31 50 LYS B O 1
ATOM 1505 N N . THR B 1 51 ? 8.699 2.403 6.42 1 98.46 51 THR B N 1
ATOM 1506 C CA . THR B 1 51 ? 7.372 2.559 5.835 1 98.46 51 THR B CA 1
ATOM 1507 C C . THR B 1 51 ? 6.674 3.792 6.401 1 98.46 51 THR B C 1
ATOM 1509 O O . THR B 1 51 ? 6.616 3.975 7.619 1 98.46 51 THR B O 1
ATOM 1512 N N . LEU B 1 52 ? 6.169 4.617 5.491 1 98.76 52 LEU B N 1
ATOM 1513 C CA . LEU B 1 52 ? 5.34 5.771 5.824 1 98.76 52 LEU B CA 1
ATOM 1514 C C . LEU B 1 52 ? 3.87 5.486 5.536 1 98.76 52 LEU B C 1
ATOM 1516 O O . LEU B 1 52 ? 3.525 5.024 4.446 1 98.76 52 LEU B O 1
ATOM 1520 N N . VAL B 1 53 ? 3.021 5.714 6.473 1 98.75 53 VAL B N 1
ATOM 1521 C CA . VAL B 1 53 ? 1.571 5.684 6.309 1 98.75 53 VAL B CA 1
ATOM 1522 C C . VAL B 1 53 ? 1.007 7.098 6.429 1 98.75 53 VAL B C 1
ATOM 1524 O O . VAL B 1 53 ? 1.086 7.716 7.493 1 98.75 53 VAL B O 1
ATOM 1527 N N . ILE B 1 54 ? 0.376 7.615 5.345 1 98.68 54 ILE B N 1
ATOM 1528 C CA . ILE B 1 54 ? 0.148 9.055 5.292 1 98.68 54 ILE B CA 1
ATOM 1529 C C . ILE B 1 54 ? -1.338 9.334 5.079 1 98.68 54 ILE B C 1
ATOM 1531 O O . ILE B 1 54 ? -1.944 8.817 4.136 1 98.68 54 ILE B O 1
ATOM 1535 N N . GLU B 1 55 ? -1.929 10.05 5.934 1 97.77 55 GLU B N 1
ATOM 1536 C CA . GLU B 1 55 ? -3.219 10.707 5.745 1 97.77 55 GLU B CA 1
ATOM 1537 C C . GLU B 1 55 ? -3.046 12.113 5.179 1 97.77 55 GLU B C 1
ATOM 1539 O O . GLU B 1 55 ? -2.29 12.919 5.726 1 97.77 55 GLU B O 1
ATOM 1544 N N . VAL B 1 56 ? -3.722 12.446 4.078 1 97.59 56 VAL B N 1
ATOM 1545 C CA . VAL B 1 56 ? -3.505 13.701 3.367 1 97.59 56 VAL B CA 1
ATOM 1546 C C . VAL B 1 56 ? -4.67 14.653 3.629 1 97.59 56 VAL B C 1
ATOM 1548 O O . VAL B 1 56 ? -5.833 14.283 3.449 1 97.59 56 VAL B O 1
ATOM 1551 N N . LYS B 1 57 ? -4.389 15.872 4.06 1 96.83 57 LYS B N 1
ATOM 1552 C CA . LYS B 1 57 ? -5.382 16.903 4.346 1 96.83 57 LYS B CA 1
ATOM 1553 C C . LYS B 1 57 ? -5.057 18.199 3.609 1 96.83 57 LYS B C 1
ATOM 1555 O O . LYS B 1 57 ? -3.987 18.779 3.804 1 96.83 57 LYS B O 1
ATOM 1560 N N . TYR B 1 58 ? -5.917 18.59 2.795 1 95.78 58 TYR B N 1
ATOM 1561 C CA . TYR B 1 58 ? -5.804 19.862 2.09 1 95.78 58 TYR B CA 1
ATOM 1562 C C . TYR B 1 58 ? -6.958 20.79 2.451 1 95.78 58 TYR B C 1
ATOM 1564 O O . TYR B 1 58 ? -8.11 20.357 2.531 1 95.78 58 TYR B O 1
ATOM 1572 N N . ARG B 1 59 ? -6.607 21.986 2.711 1 94.81 59 ARG B N 1
ATOM 1573 C CA . ARG B 1 59 ? -7.592 23.052 2.862 1 94.81 59 ARG B CA 1
ATOM 1574 C C . ARG B 1 59 ? -7.179 24.294 2.08 1 94.81 59 ARG B C 1
ATOM 1576 O O . ARG B 1 59 ? -6.005 24.671 2.078 1 94.81 59 ARG B O 1
ATOM 1583 N N . ALA B 1 60 ? -8.157 24.925 1.423 1 94.82 60 ALA B N 1
ATOM 1584 C CA . ALA B 1 60 ? -7.866 26.127 0.647 1 94.82 60 ALA B CA 1
ATOM 1585 C C . ALA B 1 60 ? -7.413 27.269 1.553 1 94.82 60 ALA B C 1
ATOM 1587 O O . ALA B 1 60 ? -6.519 28.038 1.193 1 94.82 60 ALA B O 1
ATOM 1588 N N . ARG B 1 61 ? -8.049 27.372 2.732 1 95.75 61 ARG B N 1
ATOM 1589 C CA . ARG B 1 61 ? -7.713 28.406 3.704 1 95.75 61 ARG B CA 1
ATOM 1590 C C . ARG B 1 61 ? -7.267 27.791 5.027 1 95.75 61 ARG B C 1
ATOM 1592 O O . ARG B 1 61 ? -7.782 26.749 5.437 1 95.75 61 ARG B O 1
ATOM 1599 N N . GLU B 1 62 ? -6.397 28.519 5.594 1 96.25 62 GLU B N 1
ATOM 1600 C CA . GLU B 1 62 ? -5.882 28.053 6.878 1 96.25 62 GLU B CA 1
ATOM 1601 C C . GLU B 1 62 ? -7.012 27.841 7.882 1 96.25 62 GLU B C 1
ATOM 1603 O O . GLU B 1 62 ? -7.941 28.648 7.958 1 96.25 62 GLU B O 1
ATOM 1608 N N . GLY B 1 63 ? -7.069 26.781 8.611 1 97.17 63 GLY B N 1
ATOM 1609 C CA . GLY B 1 63 ? -8.043 26.416 9.627 1 97.17 63 GLY B CA 1
ATOM 1610 C C . GLY B 1 63 ? -7.758 25.074 10.274 1 97.17 63 GLY B C 1
ATOM 1611 O O . GLY B 1 63 ? -6.85 24.356 9.85 1 97.17 63 GLY B O 1
ATOM 1612 N N . THR B 1 64 ? -8.468 24.873 11.324 1 97.12 64 THR B N 1
ATOM 1613 C CA . THR B 1 64 ? -8.291 23.615 12.04 1 97.12 64 THR B CA 1
ATOM 1614 C C . THR B 1 64 ? -8.932 22.461 11.274 1 97.12 64 THR B C 1
ATOM 1616 O O . THR B 1 64 ? -10.045 22.593 10.76 1 97.12 64 THR B O 1
ATOM 1619 N N . ILE B 1 65 ? -8.226 21.324 11.17 1 96.5 65 ILE B N 1
ATOM 1620 C CA . ILE B 1 65 ? -8.731 20.091 10.574 1 96.5 65 ILE B CA 1
ATOM 1621 C C . ILE B 1 65 ? -8.915 19.032 11.658 1 96.5 65 ILE B C 1
ATOM 1623 O O . ILE B 1 65 ? -8.05 18.859 12.52 1 96.5 65 ILE B O 1
ATOM 1627 N N . TYR B 1 66 ? -10.007 18.362 11.588 1 96.9 66 TYR B N 1
ATOM 1628 C CA . TYR B 1 66 ? -10.271 17.32 12.574 1 96.9 66 TYR B CA 1
ATOM 1629 C C . TYR B 1 66 ? -10.2 15.937 11.939 1 96.9 66 TYR B C 1
ATOM 1631 O O . TYR B 1 66 ? -10.685 15.733 10.823 1 96.9 66 TYR B O 1
ATOM 1639 N N . ILE B 1 67 ? -9.554 15.086 12.574 1 96.6 67 ILE B N 1
ATOM 1640 C CA . ILE B 1 67 ? -9.561 13.668 12.231 1 96.6 67 ILE B CA 1
ATOM 1641 C C . ILE B 1 67 ? -10.374 12.891 13.265 1 96.6 67 ILE B C 1
ATOM 1643 O O . ILE B 1 67 ? -10.058 12.913 14.457 1 96.6 67 ILE B O 1
ATOM 1647 N N . GLU B 1 68 ? -11.333 12.216 12.791 1 96.59 68 GLU B N 1
ATOM 1648 C CA . GLU B 1 68 ? -12.186 11.448 13.692 1 96.59 68 GLU B CA 1
ATOM 1649 C C . GLU B 1 68 ? -11.375 10.424 14.481 1 96.59 68 GLU B C 1
ATOM 1651 O O . GLU B 1 68 ? -10.473 9.785 13.936 1 96.59 68 GLU B O 1
ATOM 1656 N N . GLY B 1 69 ? -11.749 10.227 15.682 1 96.66 69 GLY B N 1
ATOM 1657 C CA . GLY B 1 69 ? -11.031 9.33 16.573 1 96.66 69 GLY B CA 1
ATOM 1658 C C . GLY B 1 69 ? -10.854 7.936 16.002 1 96.66 69 GLY B C 1
ATOM 1659 O O . GLY B 1 69 ? -9.761 7.369 16.062 1 96.66 69 GLY B O 1
ATOM 1660 N N . ASP B 1 70 ? -11.946 7.398 15.481 1 95.3 70 ASP B N 1
ATOM 1661 C CA . ASP B 1 70 ? -11.888 6.052 14.919 1 95.3 70 ASP B CA 1
ATOM 1662 C C . ASP B 1 70 ? -10.912 5.988 13.746 1 95.3 70 ASP B C 1
ATOM 1664 O O . ASP B 1 70 ? -10.138 5.036 13.628 1 95.3 70 ASP B O 1
ATOM 1668 N N . LYS B 1 71 ? -10.948 6.959 12.867 1 94.99 71 LYS B N 1
ATOM 1669 C CA . LYS B 1 71 ? -10.026 7.018 11.737 1 94.99 71 LYS B CA 1
ATOM 1670 C C . LYS B 1 71 ? -8.579 7.123 12.212 1 94.99 71 LYS B C 1
ATOM 1672 O O . LYS B 1 71 ? -7.691 6.469 11.661 1 94.99 71 LYS B O 1
ATOM 1677 N N . TYR B 1 72 ? -8.402 7.909 13.202 1 96.96 72 TYR B N 1
ATOM 1678 C CA . TYR B 1 72 ? -7.076 8.078 13.787 1 96.96 72 TYR B CA 1
ATOM 1679 C C . TYR B 1 72 ? -6.557 6.76 14.351 1 96.96 72 TYR B C 1
ATOM 1681 O O . TYR B 1 72 ? -5.412 6.378 14.098 1 96.96 72 TYR B O 1
ATOM 1689 N N . ALA B 1 73 ? -7.354 6.086 15.097 1 97.19 73 ALA B N 1
ATOM 1690 C CA . ALA B 1 73 ? -6.962 4.809 15.689 1 97.19 73 ALA B CA 1
ATOM 1691 C C . ALA B 1 73 ? -6.613 3.788 14.609 1 97.19 73 ALA B C 1
ATOM 1693 O O . ALA B 1 73 ? -5.645 3.037 14.747 1 97.19 73 ALA B O 1
ATOM 1694 N N . ARG B 1 74 ? -7.331 3.807 13.569 1 96.76 74 ARG B N 1
ATOM 1695 C CA . ARG B 1 74 ? -7.11 2.866 12.476 1 96.76 74 ARG B CA 1
ATOM 1696 C C . ARG B 1 74 ? -5.837 3.207 11.709 1 96.76 74 ARG B C 1
ATOM 1698 O O . ARG B 1 74 ? -5.128 2.313 11.242 1 96.76 74 ARG B O 1
ATOM 1705 N N . LEU B 1 75 ? -5.577 4.509 11.577 1 97.64 75 LEU B N 1
ATOM 1706 C CA . LEU B 1 75 ? -4.325 4.956 10.976 1 97.64 75 LEU B CA 1
ATOM 1707 C C . LEU B 1 75 ? -3.127 4.428 11.758 1 97.64 75 LEU B C 1
ATOM 1709 O O . LEU B 1 75 ? -2.191 3.878 11.173 1 97.64 75 LEU B O 1
ATOM 1713 N N . LEU B 1 76 ? -3.156 4.511 13.041 1 98.25 76 LEU B N 1
ATOM 1714 C CA . LEU B 1 76 ? -2.069 4.039 13.892 1 98.25 76 LEU B CA 1
ATOM 1715 C C . LEU B 1 76 ? -1.958 2.519 13.838 1 98.25 76 LEU B C 1
ATOM 1717 O O . LEU B 1 76 ? -0.852 1.973 13.851 1 98.25 76 LEU B O 1
ATOM 1721 N N . GLU B 1 77 ? -3.087 1.932 13.84 1 97.8 77 GLU B N 1
ATOM 1722 C CA . GLU B 1 77 ? -3.075 0.475 13.755 1 97.8 77 GLU B CA 1
ATOM 1723 C C . GLU B 1 77 ? -2.424 0.003 12.458 1 97.8 77 GLU B C 1
ATOM 1725 O O . GLU B 1 77 ? -1.626 -0.937 12.464 1 97.8 77 GLU B O 1
ATOM 1730 N N . PHE B 1 78 ? -2.781 0.628 11.378 1 98.11 78 PHE B N 1
ATOM 1731 C CA . PHE B 1 78 ? -2.17 0.281 10.1 1 98.11 78 PHE B CA 1
ATOM 1732 C C . PHE B 1 78 ? -0.657 0.445 10.161 1 98.11 78 PHE B C 1
ATOM 1734 O O . PHE B 1 78 ? 0.087 -0.433 9.718 1 98.11 78 PHE B O 1
ATOM 1741 N N . ALA B 1 79 ? -0.263 1.543 10.69 1 98.6 79 ALA B N 1
ATOM 1742 C CA . ALA B 1 79 ? 1.169 1.812 10.788 1 98.6 79 ALA B CA 1
ATOM 1743 C C . ALA B 1 79 ? 1.868 0.759 11.644 1 98.6 79 ALA B C 1
ATOM 1745 O O . ALA B 1 79 ? 2.957 0.293 11.301 1 98.6 79 ALA B O 1
ATOM 1746 N N . ARG B 1 80 ? 1.27 0.408 12.69 1 98.09 80 ARG B N 1
ATOM 1747 C CA . ARG B 1 80 ? 1.835 -0.62 13.559 1 98.09 80 ARG B CA 1
ATOM 1748 C C . ARG B 1 80 ? 1.988 -1.942 12.814 1 98.09 80 ARG B C 1
ATOM 1750 O O . ARG B 1 80 ? 3.052 -2.563 12.854 1 98.09 80 ARG B O 1
ATOM 1757 N N . ARG B 1 81 ? 0.937 -2.319 12.135 1 97.84 81 ARG B N 1
ATOM 1758 C CA . ARG B 1 81 ? 0.982 -3.563 11.373 1 97.84 81 ARG B CA 1
ATOM 1759 C C . ARG B 1 81 ? 2.081 -3.519 10.317 1 97.84 81 ARG B C 1
ATOM 1761 O O . ARG B 1 81 ? 2.722 -4.535 10.038 1 97.84 81 ARG B O 1
ATOM 1768 N N . ALA B 1 82 ? 2.316 -2.341 9.73 1 98.16 82 ALA B N 1
ATOM 1769 C CA . ALA B 1 82 ? 3.283 -2.165 8.649 1 98.16 82 ALA B CA 1
ATOM 1770 C C . ALA B 1 82 ? 4.696 -1.996 9.199 1 98.16 82 ALA B C 1
ATOM 1772 O O . ALA B 1 82 ? 5.651 -1.835 8.436 1 98.16 82 ALA B O 1
ATOM 1773 N N . SER B 1 83 ? 4.816 -2.013 10.544 1 97.83 83 SER B N 1
ATOM 1774 C CA . SER B 1 83 ? 6.087 -1.654 11.164 1 97.83 83 SER B CA 1
ATOM 1775 C C . SER B 1 83 ? 6.585 -0.303 10.662 1 97.83 83 SER B C 1
ATOM 1777 O O . SER B 1 83 ? 7.776 -0.137 10.388 1 97.83 83 SER B O 1
ATOM 1779 N N . GLY B 1 84 ? 5.587 0.576 10.465 1 98.22 84 GLY B N 1
ATOM 1780 C CA . GLY B 1 84 ? 5.883 1.893 9.925 1 98.22 84 GLY B CA 1
ATOM 1781 C C . GLY B 1 84 ? 5.481 3.023 10.854 1 98.22 84 GLY B C 1
ATOM 1782 O O . GLY B 1 84 ? 5.214 2.797 12.036 1 98.22 84 GLY B O 1
ATOM 1783 N N . ALA B 1 85 ? 5.561 4.218 10.322 1 98.53 85 ALA B N 1
ATOM 1784 C CA . ALA B 1 85 ? 5.185 5.425 11.054 1 98.53 85 ALA B CA 1
ATOM 1785 C C . ALA B 1 85 ? 4.047 6.16 10.352 1 98.53 85 ALA B C 1
ATOM 1787 O O . ALA B 1 85 ? 4.033 6.266 9.123 1 98.53 85 ALA B O 1
ATOM 1788 N N . ALA B 1 86 ? 3.143 6.628 11.176 1 98.79 86 ALA B N 1
ATOM 1789 C CA . ALA B 1 86 ? 1.989 7.352 10.65 1 98.79 86 ALA B CA 1
ATOM 1790 C C . ALA B 1 86 ? 2.253 8.854 10.614 1 98.79 86 ALA B C 1
ATOM 1792 O O . ALA B 1 86 ? 2.826 9.413 11.553 1 98.79 86 ALA B O 1
ATOM 1793 N N . TYR B 1 87 ? 1.825 9.46 9.52 1 98.8 87 TYR B N 1
ATOM 1794 C CA . TYR B 1 87 ? 1.955 10.904 9.357 1 98.8 87 TYR B CA 1
ATOM 1795 C C . TYR B 1 87 ? 0.665 11.51 8.818 1 98.8 87 TYR B C 1
ATOM 1797 O O . TYR B 1 87 ? -0.11 10.833 8.139 1 98.8 87 TYR B O 1
ATOM 1805 N N . VAL B 1 88 ? 0.46 12.737 9.103 1 98.61 88 VAL B N 1
ATOM 1806 C CA . VAL B 1 88 ? -0.537 13.568 8.437 1 98.61 88 VAL B CA 1
ATOM 1807 C C . VAL B 1 88 ? 0.158 14.628 7.586 1 98.61 88 VAL B C 1
ATOM 1809 O O . VAL B 1 88 ? 0.955 15.418 8.096 1 98.61 88 VAL B O 1
ATOM 1812 N N . ALA B 1 89 ? -0.053 14.576 6.387 1 98.71 89 ALA B N 1
ATOM 1813 C CA . ALA B 1 89 ? 0.412 15.619 5.476 1 98.71 89 ALA B CA 1
ATOM 1814 C C . ALA B 1 89 ? -0.641 16.71 5.308 1 98.71 89 ALA B C 1
ATOM 1816 O O . ALA B 1 89 ? -1.789 16.426 4.959 1 98.71 89 ALA B O 1
ATOM 1817 N N . VAL B 1 90 ? -0.214 17.922 5.489 1 98.36 90 VAL B N 1
ATOM 1818 C CA . VAL B 1 90 ? -1.167 19.026 5.473 1 98.36 90 VAL B CA 1
ATOM 1819 C C . VAL B 1 90 ? -0.672 20.124 4.534 1 98.36 90 VAL B C 1
ATOM 1821 O O . VAL B 1 90 ? 0.517 20.451 4.525 1 98.36 90 VAL B O 1
ATOM 1824 N N . LYS B 1 91 ? -1.537 20.612 3.845 1 97.33 91 LYS B N 1
ATOM 1825 C CA . LYS B 1 91 ? -1.264 21.764 2.99 1 97.33 91 LYS B CA 1
ATOM 1826 C C . LYS B 1 91 ? -2.418 22.762 3.029 1 97.33 91 LYS B C 1
ATOM 1828 O O . LYS B 1 91 ? -3.581 22.38 2.891 1 97.33 91 LYS B O 1
ATOM 1833 N N . TYR B 1 92 ? -2.118 24.092 3.187 1 97 92 TYR B N 1
ATOM 1834 C CA . TYR B 1 92 ? -3.084 25.181 3.089 1 97 92 TYR B CA 1
ATOM 1835 C C . TYR B 1 92 ? -2.861 25.995 1.82 1 97 92 TYR B C 1
ATOM 1837 O O . TYR B 1 92 ? -1.805 26.607 1.646 1 97 92 TYR B O 1
ATOM 1845 N N . GLY B 1 93 ? -3.848 25.997 0.996 1 94.88 93 GLY B N 1
ATOM 1846 C CA . GLY B 1 93 ? -3.74 26.765 -0.234 1 94.88 93 GLY B CA 1
ATOM 1847 C C . GLY B 1 93 ? -2.537 26.38 -1.074 1 94.88 93 GLY B C 1
ATOM 1848 O O . GLY B 1 93 ? -2.351 25.206 -1.401 1 94.88 93 GLY B O 1
ATOM 1849 N N . SER B 1 94 ? -1.683 27.297 -1.347 1 95.78 94 SER B N 1
ATOM 1850 C CA . SER B 1 94 ? -0.533 27.077 -2.218 1 95.78 94 SER B CA 1
ATOM 1851 C C . SER B 1 94 ? 0.727 26.791 -1.408 1 95.78 94 SER B C 1
ATOM 1853 O O . SER B 1 94 ? 1.822 26.698 -1.967 1 95.78 94 SER B O 1
ATOM 1855 N N . ASP B 1 95 ? 0.555 26.693 -0.104 1 96.01 95 ASP B N 1
ATOM 1856 C CA . ASP B 1 95 ? 1.708 26.414 0.748 1 96.01 95 ASP B CA 1
ATOM 1857 C C . ASP B 1 95 ? 2.339 25.069 0.394 1 96.01 95 ASP B C 1
ATOM 1859 O O . ASP B 1 95 ? 1.745 24.272 -0.334 1 96.01 95 ASP B O 1
ATOM 1863 N N . LYS B 1 96 ? 3.479 24.914 0.92 1 97.11 96 LYS B N 1
ATOM 1864 C CA . LYS B 1 96 ? 4.13 23.613 0.788 1 97.11 96 LYS B CA 1
ATOM 1865 C C . LYS B 1 96 ? 3.521 22.594 1.747 1 97.11 96 LYS B C 1
ATOM 1867 O O . LYS B 1 96 ? 2.882 22.967 2.733 1 97.11 96 LYS B O 1
ATOM 1872 N N . TRP B 1 97 ? 3.733 21.373 1.433 1 98.48 97 TRP B N 1
ATOM 1873 C CA . TRP B 1 97 ? 3.27 20.296 2.302 1 98.48 97 TRP B CA 1
ATOM 1874 C C . TRP B 1 97 ? 4.102 20.232 3.579 1 98.48 97 TRP B C 1
ATOM 1876 O O . TRP B 1 97 ? 5.333 20.271 3.528 1 98.48 97 TRP B O 1
ATOM 1886 N N . ARG B 1 98 ? 3.451 20.098 4.687 1 98.69 98 ARG B N 1
ATOM 1887 C CA . ARG B 1 98 ? 4.058 19.792 5.979 1 98.69 98 ARG B CA 1
ATOM 1888 C C . ARG B 1 98 ? 3.564 18.451 6.511 1 98.69 98 ARG B C 1
ATOM 1890 O O . ARG B 1 98 ? 2.395 18.102 6.34 1 98.69 98 ARG B O 1
ATOM 1897 N N . VAL B 1 99 ? 4.422 17.745 7.167 1 98.82 99 VAL B N 1
ATOM 1898 C CA . VAL B 1 99 ? 4.058 16.439 7.706 1 98.82 99 VAL B CA 1
ATOM 1899 C C . VAL B 1 99 ? 4.254 16.432 9.22 1 98.82 99 VAL B C 1
ATOM 1901 O O . VAL B 1 99 ? 5.259 16.938 9.725 1 98.82 99 VAL B O 1
ATOM 1904 N N . ILE B 1 100 ? 3.249 15.922 9.845 1 98.66 100 ILE B N 1
ATOM 1905 C CA . ILE B 1 100 ? 3.259 15.811 11.3 1 98.66 100 ILE B CA 1
ATOM 1906 C C . ILE B 1 100 ? 3.172 14.342 11.706 1 98.66 100 ILE B C 1
ATOM 1908 O O . ILE B 1 100 ? 2.294 13.613 11.238 1 98.66 100 ILE B O 1
ATOM 1912 N N . PRO B 1 101 ? 4.119 13.86 12.552 1 98.56 101 PRO B N 1
ATOM 1913 C CA . PRO B 1 101 ? 3.861 12.531 13.113 1 98.56 101 PRO B CA 1
ATOM 1914 C C . PRO B 1 101 ? 2.503 12.438 13.806 1 98.56 101 PRO B C 1
ATOM 1916 O O . PRO B 1 101 ? 2.176 13.279 14.647 1 98.56 101 PRO B O 1
ATOM 1919 N N . ALA B 1 102 ? 1.742 11.449 13.432 1 98.27 102 ALA B N 1
ATOM 1920 C CA . ALA B 1 102 ? 0.376 11.342 13.937 1 98.27 102 ALA B CA 1
ATOM 1921 C C . ALA B 1 102 ? 0.359 11.26 15.461 1 98.27 102 ALA B C 1
ATOM 1923 O O . ALA B 1 102 ? -0.538 11.806 16.108 1 98.27 102 ALA B O 1
ATOM 1924 N N . GLU B 1 103 ? 1.36 10.695 15.983 1 97.66 103 GLU B N 1
ATOM 1925 C CA . GLU B 1 103 ? 1.418 10.466 17.424 1 97.66 103 GLU B CA 1
ATOM 1926 C C . GLU B 1 103 ? 1.56 11.781 18.186 1 97.66 103 GLU B C 1
ATOM 1928 O O . GLU B 1 103 ? 1.378 11.821 19.404 1 97.66 103 GLU B O 1
ATOM 1933 N N . LYS B 1 104 ? 1.851 12.829 17.526 1 97.51 104 LYS B N 1
ATOM 1934 C CA . LYS B 1 104 ? 2.078 14.114 18.181 1 97.51 104 LYS B CA 1
ATOM 1935 C C . LYS B 1 104 ? 0.816 14.971 18.162 1 97.51 104 LYS B C 1
ATOM 1937 O O . LYS B 1 104 ? 0.787 16.056 18.748 1 97.51 104 LYS B O 1
ATOM 1942 N N . LEU B 1 105 ? -0.227 14.489 17.527 1 96.94 105 LEU B N 1
ATOM 1943 C CA . LEU B 1 105 ? -1.454 15.272 17.425 1 96.94 105 LEU B CA 1
ATOM 1944 C C . LEU B 1 105 ? -2.161 15.353 18.774 1 96.94 105 LEU B C 1
ATOM 1946 O O . LEU B 1 105 ? -2.1 14.412 19.569 1 96.94 105 LEU B O 1
ATOM 1950 N N . GLU B 1 106 ? -2.88 16.449 18.838 1 95.28 106 GLU B N 1
ATOM 1951 C CA . GLU B 1 106 ? -3.614 16.695 20.076 1 95.28 106 GLU B CA 1
ATOM 1952 C C . GLU B 1 106 ? -5.037 16.153 19.991 1 95.28 106 GLU B C 1
ATOM 1954 O O . GLU B 1 106 ? -5.721 16.344 18.983 1 95.28 106 GLU B O 1
ATOM 1959 N N . ARG B 1 107 ? -5.458 15.575 21.055 1 96.07 107 ARG B N 1
ATOM 1960 C CA . ARG B 1 107 ? -6.828 15.082 21.149 1 96.07 107 ARG B CA 1
ATOM 1961 C C . ARG B 1 107 ? -7.759 16.155 21.704 1 96.07 107 ARG B C 1
ATOM 1963 O O . ARG B 1 107 ? -7.405 16.862 22.65 1 96.07 107 ARG B O 1
ATOM 1970 N N . THR B 1 108 ? -8.932 16.187 21.122 1 95.44 108 THR B N 1
ATOM 1971 C CA . THR B 1 108 ? -9.949 17.1 21.632 1 95.44 108 THR B CA 1
ATOM 1972 C C . THR B 1 108 ? -10.803 16.417 22.697 1 95.44 108 THR B C 1
ATOM 1974 O O . THR B 1 108 ? -10.685 15.21 22.915 1 95.44 108 THR B O 1
ATOM 1977 N N . GLY B 1 109 ? -11.67 17.193 23.341 1 92.36 109 GLY B N 1
ATOM 1978 C CA . GLY B 1 109 ? -12.581 16.655 24.338 1 92.36 109 GLY B CA 1
ATOM 1979 C C . GLY B 1 109 ? -13.563 15.649 23.768 1 92.36 109 GLY B C 1
ATOM 1980 O O . GLY B 1 109 ? -14.027 14.755 24.478 1 92.36 109 GLY B O 1
ATOM 1981 N N . GLU B 1 110 ? -13.885 15.668 22.44 1 93.3 110 GLU B N 1
ATOM 1982 C CA . GLU B 1 110 ? -14.854 14.806 21.769 1 93.3 110 GLU B CA 1
ATOM 1983 C C . GLU B 1 110 ? -14.192 13.535 21.245 1 93.3 110 GLU B C 1
ATOM 1985 O O . GLU B 1 110 ? -14.858 12.676 20.662 1 93.3 110 GLU B O 1
ATOM 1990 N N . GLY B 1 111 ? -12.888 13.411 21.422 1 94.82 111 GLY B N 1
ATOM 1991 C CA . GLY B 1 111 ? -12.184 12.199 21.033 1 94.82 111 GLY B CA 1
ATOM 1992 C C . GLY B 1 111 ? -11.564 12.287 19.652 1 94.82 111 GLY B C 1
ATOM 1993 O O . GLY B 1 111 ? -10.95 11.328 19.179 1 94.82 111 GLY B O 1
ATOM 1994 N N . ASN B 1 112 ? -11.731 13.44 19.027 1 97.42 112 ASN B N 1
ATOM 1995 C CA . ASN B 1 112 ? -11.104 13.677 17.731 1 97.42 112 ASN B CA 1
ATOM 1996 C C . ASN B 1 112 ? -9.69 14.23 17.885 1 97.42 112 ASN B C 1
ATOM 1998 O O . ASN B 1 112 ? -9.28 14.598 18.987 1 97.42 112 ASN B O 1
ATOM 2002 N N . MET B 1 113 ? -8.973 14.141 16.793 1 98.04 113 MET B N 1
ATOM 2003 C CA . MET B 1 113 ? -7.669 14.797 16.75 1 98.04 113 MET B CA 1
ATOM 2004 C C . MET B 1 113 ? -7.758 16.139 16.031 1 98.04 113 MET B C 1
ATOM 2006 O O . MET B 1 113 ? -8.427 16.254 15.003 1 98.04 113 MET B O 1
ATOM 2010 N N . ALA B 1 114 ? -7.102 17.118 16.614 1 97.65 114 ALA B N 1
ATOM 2011 C CA . ALA B 1 114 ? -7.09 18.441 15.995 1 97.65 114 ALA B CA 1
ATOM 2012 C C . ALA B 1 114 ? -5.737 18.733 15.352 1 97.65 114 ALA B C 1
ATOM 2014 O O . ALA B 1 114 ? -4.694 18.593 15.994 1 97.65 114 ALA B O 1
ATOM 2015 N N . VAL B 1 115 ? -5.8 19.07 14.11 1 97.68 115 VAL B N 1
ATOM 2016 C CA . VAL B 1 115 ? -4.642 19.579 13.382 1 97.68 115 VAL B CA 1
ATOM 2017 C C . VAL B 1 115 ? -4.784 21.085 13.174 1 97.68 115 VAL B C 1
ATOM 2019 O O . VAL B 1 115 ? -5.359 21.528 12.177 1 97.68 115 VAL B O 1
ATOM 2022 N N . ARG B 1 116 ? -4.214 21.88 14.094 1 97.2 116 ARG B N 1
ATOM 2023 C CA . ARG B 1 116 ? -4.301 23.336 14.056 1 97.2 116 ARG B CA 1
ATOM 2024 C C . ARG B 1 116 ? -3.138 23.934 13.27 1 97.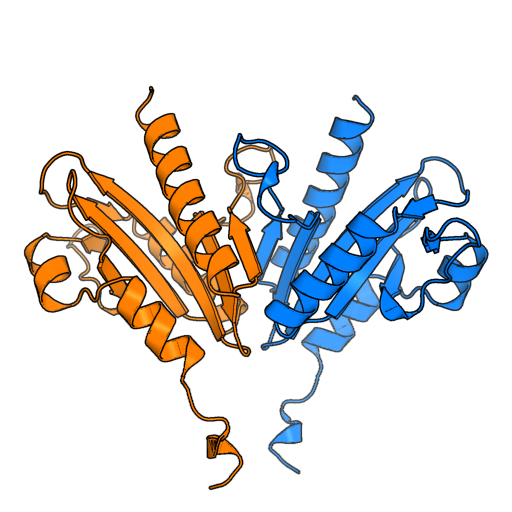2 116 ARG B C 1
ATOM 2026 O O . ARG B 1 116 ? -2.04 23.374 13.254 1 97.2 116 ARG B O 1
ATOM 2033 N N . PRO B 1 117 ? -3.417 25.075 12.731 1 97.64 117 PRO B N 1
ATOM 2034 C CA . PRO B 1 117 ? -2.314 25.735 12.028 1 97.64 117 PRO B CA 1
ATOM 2035 C C . PRO B 1 117 ? -1.079 25.916 12.907 1 97.64 117 PRO B C 1
ATOM 2037 O O . PRO B 1 117 ? 0.049 25.763 12.431 1 97.64 117 PRO B O 1
ATOM 2040 N N . SER B 1 118 ? -1.235 26.192 14.186 1 97.1 118 SER B N 1
ATOM 2041 C CA . SER B 1 118 ? -0.113 26.348 15.105 1 97.1 118 SER B CA 1
ATOM 2042 C C . SER B 1 118 ? 0.662 25.043 15.259 1 97.1 118 SER B C 1
ATOM 2044 O O . SER B 1 118 ? 1.894 25.047 15.301 1 97.1 118 SER B O 1
ATOM 2046 N N . ALA B 1 119 ? -0.031 23.914 15.337 1 96.45 119 ALA B N 1
ATOM 2047 C CA . ALA B 1 119 ? 0.608 22.604 15.427 1 96.45 119 ALA B CA 1
ATOM 2048 C C . ALA B 1 119 ? 1.385 22.284 14.152 1 96.45 119 ALA B C 1
ATOM 2050 O O . ALA B 1 119 ? 2.484 21.728 14.211 1 96.45 119 ALA B O 1
ATOM 2051 N N . VAL B 1 120 ? 0.806 22.647 12.994 1 97.64 120 VAL B N 1
ATOM 2052 C CA . VAL B 1 120 ? 1.476 22.431 11.716 1 97.64 120 VAL B CA 1
ATOM 2053 C C . VAL B 1 120 ? 2.787 23.213 11.681 1 97.64 120 VAL B C 1
ATOM 2055 O O . VAL B 1 120 ? 3.818 22.689 11.253 1 97.64 120 VAL B O 1
ATOM 2058 N N . ALA B 1 121 ? 2.697 24.41 12.152 1 96.95 121 ALA B N 1
ATOM 2059 C CA . ALA B 1 121 ? 3.871 25.279 12.145 1 96.95 121 ALA B CA 1
ATOM 2060 C C . ALA B 1 121 ? 4.939 24.765 13.107 1 96.95 121 ALA B C 1
ATOM 2062 O O . ALA B 1 121 ? 6.133 24.809 12.799 1 96.95 121 ALA B O 1
ATOM 2063 N N . GLU B 1 122 ? 4.527 24.27 14.22 1 97.33 122 GLU B N 1
ATOM 2064 C CA . GLU B 1 122 ? 5.443 23.914 15.299 1 97.33 122 GLU B CA 1
ATOM 2065 C C . GLU B 1 122 ? 5.973 22.493 15.127 1 97.33 122 GLU B C 1
ATOM 2067 O O . GLU B 1 122 ? 7.162 22.24 15.328 1 97.33 122 GLU B O 1
ATOM 2072 N N . LEU B 1 123 ? 5.127 21.582 14.763 1 97.78 123 LEU B N 1
ATOM 2073 C CA . LEU B 1 123 ? 5.464 20.163 14.771 1 97.78 123 LEU B CA 1
ATOM 2074 C C . LEU B 1 123 ? 5.722 19.657 13.356 1 97.78 123 LEU B C 1
ATOM 2076 O O . LEU B 1 123 ? 6.309 18.588 13.171 1 97.78 123 LEU B O 1
ATOM 2080 N N . GLY B 1 124 ? 5.237 20.424 12.368 1 98.31 124 GLY B N 1
ATOM 2081 C CA . GLY B 1 124 ? 5.338 19.974 10.989 1 98.31 124 GLY B CA 1
ATOM 2082 C C . GLY B 1 124 ? 6.709 20.208 10.384 1 98.31 124 GLY B C 1
ATOM 2083 O O . GLY B 1 124 ? 7.326 21.251 10.616 1 98.31 124 GLY B O 1
ATOM 2084 N N . MET B 1 125 ? 7.133 19.241 9.659 1 98.52 125 MET B N 1
ATOM 2085 C CA . MET B 1 125 ? 8.33 19.421 8.842 1 98.52 125 MET B CA 1
ATOM 2086 C C . MET B 1 125 ? 7.991 19.347 7.357 1 98.52 125 MET B C 1
ATOM 2088 O O . MET B 1 125 ? 7.007 18.713 6.971 1 98.52 125 MET B O 1
ATOM 2092 N N . PRO B 1 126 ? 8.794 20.021 6.538 1 98.66 126 PRO B N 1
ATOM 2093 C CA . PRO B 1 126 ? 8.547 19.873 5.101 1 98.66 126 PRO B CA 1
ATOM 2094 C C . PRO B 1 126 ? 8.595 18.417 4.642 1 98.66 126 PRO B C 1
ATOM 2096 O O . PRO B 1 126 ? 9.444 17.649 5.1 1 98.66 126 PRO B O 1
ATOM 2099 N N . LEU B 1 127 ? 7.725 18.066 3.824 1 98.67 127 LEU B N 1
ATOM 2100 C CA . LEU B 1 127 ? 7.724 16.718 3.264 1 98.67 127 LEU B CA 1
ATOM 2101 C C . LEU B 1 127 ? 9.088 16.374 2.675 1 98.67 127 LEU B C 1
ATOM 2103 O O . LEU B 1 127 ? 9.597 15.27 2.879 1 98.67 127 LEU B O 1
ATOM 2107 N N . GLU B 1 128 ? 9.662 17.287 1.976 1 98.41 128 GLU B N 1
ATOM 2108 C CA . GLU B 1 128 ? 10.961 17.071 1.346 1 98.41 128 GLU B CA 1
ATOM 2109 C C . GLU B 1 128 ? 12.033 16.758 2.385 1 98.41 128 GLU B C 1
ATOM 2111 O O . GLU B 1 128 ? 12.96 15.99 2.117 1 98.41 128 GLU B O 1
ATOM 2116 N N . ALA B 1 129 ? 11.915 17.381 3.535 1 98.47 129 ALA B N 1
ATOM 2117 C CA . ALA B 1 129 ? 12.882 17.131 4.601 1 98.47 129 ALA B CA 1
ATOM 2118 C C . ALA B 1 129 ? 12.743 15.713 5.147 1 98.47 129 ALA B C 1
ATOM 2120 O O . ALA B 1 129 ? 13.743 15.041 5.408 1 98.47 129 ALA B O 1
ATOM 2121 N N . LEU B 1 130 ? 11.549 15.285 5.346 1 98.15 130 LEU B N 1
ATOM 2122 C CA . LEU B 1 130 ? 11.326 13.911 5.783 1 98.15 130 LEU B CA 1
ATOM 2123 C C . LEU B 1 130 ? 11.898 12.921 4.775 1 98.15 130 LEU B C 1
ATOM 2125 O O . LEU B 1 130 ? 12.596 11.977 5.153 1 98.15 130 LEU B O 1
ATOM 2129 N N . VAL B 1 131 ? 11.647 13.147 3.507 1 98.11 131 VAL B N 1
ATOM 2130 C CA . VAL B 1 131 ? 12.114 12.281 2.429 1 98.11 131 VAL B CA 1
ATOM 2131 C C . VAL B 1 131 ? 13.64 12.225 2.435 1 98.11 131 VAL B C 1
ATOM 2133 O O . VAL B 1 131 ? 14.227 11.142 2.368 1 98.11 131 VAL B O 1
ATOM 2136 N N . ALA B 1 132 ? 14.235 13.365 2.563 1 97.53 132 ALA B N 1
ATOM 2137 C CA . ALA B 1 132 ? 15.694 13.435 2.592 1 97.53 132 ALA B CA 1
ATOM 2138 C C . ALA B 1 132 ? 16.257 12.654 3.775 1 97.53 132 ALA B C 1
ATOM 2140 O O . ALA B 1 132 ? 17.268 11.959 3.644 1 97.53 132 ALA B O 1
ATOM 2141 N N . SER B 1 133 ? 15.644 12.79 4.906 1 96.83 133 SER B N 1
ATOM 2142 C CA . SER B 1 133 ? 16.119 12.119 6.111 1 96.83 133 SER B CA 1
ATOM 2143 C C . SER B 1 133 ? 16.044 10.603 5.966 1 96.83 133 SER B C 1
ATOM 2145 O O . SER B 1 133 ? 16.898 9.881 6.486 1 96.83 133 SER B O 1
ATOM 2147 N N . LEU B 1 134 ? 15.08 10.127 5.281 1 96.43 134 LEU B N 1
ATOM 2148 C CA . LEU B 1 134 ? 14.881 8.692 5.115 1 96.43 134 LEU B CA 1
ATOM 2149 C C . LEU B 1 134 ? 15.842 8.127 4.074 1 96.43 134 LEU B C 1
ATOM 2151 O O . LEU B 1 134 ? 16.253 6.968 4.167 1 96.43 134 LEU B O 1
ATOM 2155 N N . LYS B 1 135 ? 16.169 8.944 3.129 1 94.8 135 LYS B N 1
ATOM 2156 C CA . LYS B 1 135 ? 17.056 8.504 2.055 1 94.8 135 LYS B CA 1
ATOM 2157 C C . LYS B 1 135 ? 18.509 8.471 2.521 1 94.8 135 LYS B C 1
ATOM 2159 O O . LYS B 1 135 ? 19.294 7.638 2.063 1 94.8 135 LYS B O 1
ATOM 2164 N N . ASN B 1 136 ? 18.93 9.423 3.349 1 87.07 136 ASN B N 1
ATOM 2165 C CA . ASN B 1 136 ? 20.321 9.584 3.76 1 87.07 136 ASN B CA 1
ATOM 2166 C C . ASN B 1 136 ? 20.645 8.735 4.986 1 87.07 136 ASN B C 1
ATOM 2168 O O . ASN B 1 136 ? 21.791 8.702 5.438 1 87.07 136 ASN B O 1
ATOM 2172 N N . GLU B 1 137 ? 19.742 8.139 5.67 1 73.35 137 GLU B N 1
ATOM 2173 C CA . GLU B 1 137 ? 20.079 7.363 6.86 1 73.35 137 GLU B CA 1
ATOM 2174 C C . GLU B 1 137 ? 21.124 6.297 6.545 1 73.35 137 GLU B C 1
ATOM 2176 O O . GLU B 1 137 ? 20.94 5.491 5.63 1 73.35 137 GLU B O 1
ATOM 2181 N N . PRO B 1 138 ? 22.465 6.644 7.086 1 56.04 138 PRO B N 1
ATOM 2182 C CA . PRO B 1 138 ? 23.658 5.827 6.854 1 56.04 138 PRO B CA 1
ATOM 2183 C C . PRO B 1 138 ? 23.421 4.344 7.13 1 56.04 138 PRO B C 1
ATOM 2185 O O . PRO B 1 138 ? 22.594 3.994 7.975 1 56.04 138 PRO B O 1
ATOM 2188 N N . LEU B 1 139 ? 23.816 3.489 6.229 1 49.39 139 LEU B N 1
ATOM 2189 C CA . LEU B 1 139 ? 24.104 2.082 6.488 1 49.39 139 LEU B CA 1
ATOM 2190 C C . LEU B 1 139 ? 24.87 1.917 7.797 1 49.39 139 LEU B C 1
ATOM 2192 O O . LEU B 1 139 ? 25.215 0.797 8.182 1 49.39 139 LEU B O 1
ATOM 2196 N N . THR B 1 140 ? 25.27 2.918 8.361 1 45.93 140 THR B N 1
ATOM 2197 C CA . THR B 1 140 ? 26.231 2.822 9.454 1 45.93 140 THR B CA 1
ATOM 2198 C C . THR B 1 140 ? 25.64 2.047 10.628 1 45.93 140 THR B C 1
ATOM 2200 O O . THR B 1 140 ? 26.318 1.817 11.632 1 45.93 140 THR B O 1
ATOM 2203 N N . GLU B 1 141 ? 24.371 1.941 10.747 1 42.61 141 GLU B N 1
ATOM 2204 C CA . GLU B 1 141 ? 24.084 1.169 11.953 1 42.61 141 GLU B CA 1
ATOM 2205 C C . GLU B 1 141 ? 24.755 -0.201 11.904 1 42.61 141 GLU B C 1
ATOM 2207 O O . GLU B 1 141 ? 24.853 -0.887 12.923 1 42.61 141 GLU B O 1
ATOM 2212 N N . PHE B 1 142 ? 25.082 -0.668 10.757 1 36.75 142 PHE B N 1
ATOM 2213 C CA . PHE B 1 142 ? 25.818 -1.927 10.776 1 36.75 142 PHE B CA 1
ATOM 2214 C C . PHE B 1 142 ? 27.286 -1.691 11.112 1 36.75 142 PHE B C 1
ATOM 2216 O O . PHE B 1 142 ? 28.026 -2.639 11.385 1 36.75 142 PHE B O 1
ATOM 2223 N N . MET B 1 143 ? 27.767 -0.508 10.864 1 36.32 143 MET B N 1
ATOM 2224 C CA . MET B 1 143 ? 29.196 -0.462 11.165 1 36.32 143 MET B CA 1
ATOM 2225 C C . MET B 1 143 ? 29.432 -0.143 12.638 1 36.32 143 MET B C 1
ATOM 2227 O O . MET B 1 143 ? 30.577 -0.08 13.087 1 36.32 143 MET B O 1
ATOM 2231 N N . GLY B 1 144 ? 28.391 0.305 13.45 1 29.84 144 GLY B N 1
ATOM 2232 C CA . GLY B 1 144 ? 28.78 0.367 14.85 1 29.84 144 GLY B CA 1
ATOM 2233 C C . GLY B 1 144 ? 28.622 -0.958 15.571 1 29.84 144 GLY B C 1
ATOM 2234 O O . GLY B 1 144 ? 27.873 -1.829 15.124 1 29.84 144 GLY B O 1
#

Sequence (288 aa):
MSHKAKGSSYERKIANYLWEEGFAVLRGCSSGGGVRRRYVPDIVATINGKTLVIEVKYRAREGTIYIEGDKYARLLEFARRASGAAYVAVKYGSDKWRVIPAEKLERTGEGNMAVRPSAVAELGMPLEALVASLKNEPLTEFMGMSHKAKGSSYERKIANYLWEEGFAVLRGCSSGGGVRRRYVPDIVATINGKTLVIEVKYRAREGTIYIEGDKYARLLEFARRASGAAYVAVKYGSDKWRVIPAEKLERTGEGNMAVRPSAVAELGMPLEALVASLKNEPLTEFMG

pLDDT: mean 89.81, std 15.9, range [29.53, 98.83]

Organism: NCBI:txid62609